Protein AF-A0AAV4QNP5-F1 (afdb_monomer)

Structure (mmCIF, N/CA/C/O backbone):
data_AF-A0AAV4QNP5-F1
#
_entry.id   AF-A0AAV4QNP5-F1
#
loop_
_atom_site.group_PDB
_atom_site.id
_atom_site.type_symbol
_atom_site.label_atom_id
_atom_site.label_alt_id
_atom_site.label_comp_id
_atom_site.label_asym_id
_atom_site.label_entity_id
_atom_site.label_seq_id
_atom_site.pdbx_PDB_ins_code
_atom_site.Cartn_x
_atom_site.Cartn_y
_atom_site.Cartn_z
_atom_site.occupancy
_atom_site.B_iso_or_equiv
_atom_site.auth_seq_id
_atom_site.auth_comp_id
_atom_site.auth_asym_id
_atom_site.auth_atom_id
_atom_site.pdbx_PDB_model_num
ATOM 1 N N . MET A 1 1 ? -5.753 -10.890 12.181 1.00 39.75 1 MET A N 1
ATOM 2 C CA . MET A 1 1 ? -4.692 -11.751 11.600 1.00 39.75 1 MET A CA 1
ATOM 3 C C . MET A 1 1 ? -4.466 -11.367 10.137 1.00 39.75 1 MET A C 1
ATOM 5 O O . MET A 1 1 ? -5.434 -11.309 9.383 1.00 39.75 1 MET A O 1
ATOM 9 N N . VAL A 1 2 ? -3.222 -11.059 9.751 1.00 45.34 2 VAL A N 1
ATOM 10 C CA . VAL A 1 2 ? -2.840 -10.654 8.380 1.00 45.34 2 VAL A CA 1
ATOM 11 C C . VAL A 1 2 ? -2.059 -11.791 7.721 1.00 45.34 2 VAL A C 1
ATOM 13 O O . VAL A 1 2 ? -1.057 -12.244 8.269 1.00 45.34 2 VAL A O 1
ATOM 16 N N . CYS A 1 3 ? -2.505 -12.251 6.553 1.00 43.88 3 CYS A N 1
ATOM 17 C CA . CYS A 1 3 ? -1.769 -13.187 5.710 1.00 43.88 3 CYS A CA 1
ATOM 18 C C . CYS A 1 3 ? -1.034 -12.395 4.621 1.00 43.88 3 CYS A C 1
ATOM 20 O O . CYS A 1 3 ? -1.655 -11.654 3.859 1.00 43.88 3 CYS A O 1
ATOM 22 N N . THR A 1 4 ? 0.292 -12.519 4.561 1.00 43.78 4 THR A N 1
ATOM 23 C CA . THR A 1 4 ? 1.105 -11.843 3.537 1.00 43.78 4 THR A CA 1
ATOM 24 C C . THR A 1 4 ? 1.306 -12.779 2.351 1.00 43.78 4 THR A C 1
ATOM 26 O O . THR A 1 4 ? 1.944 -13.819 2.508 1.00 43.78 4 THR A O 1
ATOM 29 N N . LEU A 1 5 ? 0.810 -12.406 1.170 1.00 44.81 5 LEU A N 1
ATOM 30 C CA . LEU A 1 5 ? 1.102 -13.124 -0.070 1.00 44.81 5 LEU A CA 1
ATOM 31 C C . LEU A 1 5 ? 2.440 -12.632 -0.621 1.00 44.81 5 LEU A C 1
ATOM 33 O O . LEU A 1 5 ? 2.506 -11.658 -1.368 1.00 44.81 5 LEU A O 1
ATOM 37 N N . LYS A 1 6 ? 3.516 -13.332 -0.252 1.00 36.31 6 LYS A N 1
ATOM 38 C CA . LYS A 1 6 ? 4.810 -13.185 -0.921 1.00 36.31 6 LYS A CA 1
ATOM 39 C C . LYS A 1 6 ? 4.765 -13.953 -2.228 1.00 36.31 6 LYS A C 1
ATOM 41 O O . LYS A 1 6 ? 4.650 -15.174 -2.194 1.00 36.31 6 LYS A O 1
ATOM 46 N N . LYS A 1 7 ? 4.888 -13.229 -3.342 1.00 39.47 7 LYS A N 1
ATOM 47 C CA . LYS A 1 7 ? 4.891 -13.761 -4.706 1.00 39.47 7 LYS A CA 1
ATOM 48 C C . LYS A 1 7 ? 3.615 -14.533 -5.044 1.00 39.47 7 LYS A C 1
ATOM 50 O O . LYS A 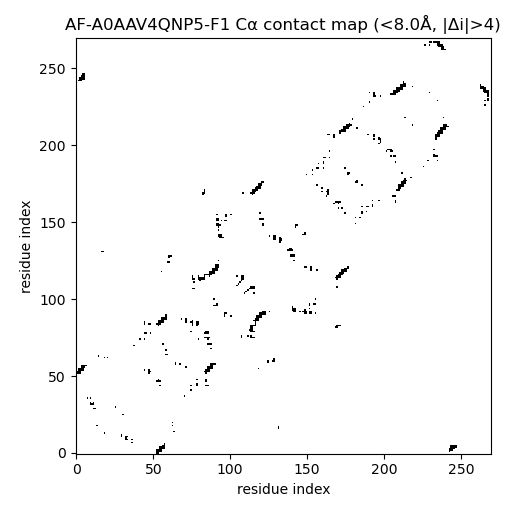1 7 ? 3.564 -15.757 -4.959 1.00 39.47 7 LYS A O 1
ATOM 55 N N . LEU A 1 8 ? 2.608 -13.831 -5.563 1.00 38.81 8 LEU A N 1
ATOM 56 C CA . LEU A 1 8 ? 1.739 -14.495 -6.528 1.00 38.81 8 LEU A CA 1
ATOM 57 C C . LEU A 1 8 ? 2.635 -14.768 -7.742 1.00 38.81 8 LEU A C 1
ATOM 59 O O . LEU A 1 8 ? 2.964 -13.842 -8.481 1.00 38.81 8 LEU A O 1
ATOM 63 N N . HIS A 1 9 ? 3.131 -15.998 -7.903 1.00 36.41 9 HIS A N 1
ATOM 64 C CA . HIS A 1 9 ? 3.830 -16.383 -9.127 1.00 36.41 9 HIS A CA 1
ATOM 65 C C . HIS A 1 9 ? 2.814 -16.325 -10.275 1.00 36.41 9 HIS A C 1
ATOM 67 O O . HIS A 1 9 ? 2.151 -17.303 -10.627 1.00 36.41 9 HIS A O 1
ATOM 73 N N . PHE A 1 10 ? 2.681 -15.139 -10.864 1.00 36.94 10 PHE A N 1
ATOM 74 C CA . PHE A 1 10 ? 2.232 -14.991 -12.229 1.00 36.94 10 PHE A CA 1
ATOM 75 C C . PHE A 1 10 ? 3.302 -15.647 -13.081 1.00 36.94 10 PHE A C 1
ATOM 77 O O . PHE A 1 10 ? 4.321 -15.049 -13.408 1.00 36.94 10 PHE A O 1
ATOM 84 N N . LYS A 1 11 ? 3.073 -16.906 -13.439 1.00 32.91 11 LYS A N 1
ATOM 85 C CA . LYS A 1 11 ? 3.775 -17.553 -14.543 1.00 32.91 11 LYS A CA 1
ATOM 86 C C . LYS A 1 11 ? 3.240 -16.964 -15.861 1.00 32.91 11 LYS A C 1
ATOM 88 O O . LYS A 1 11 ? 2.736 -17.688 -16.706 1.00 32.91 11 LYS A O 1
ATOM 93 N N . LEU A 1 12 ? 3.263 -15.636 -15.984 1.00 35.75 12 LEU A N 1
ATOM 94 C CA . LEU A 1 12 ? 3.283 -14.978 -17.280 1.00 35.75 12 LEU A CA 1
ATOM 95 C C . LEU A 1 12 ? 4.721 -15.163 -17.753 1.00 35.75 12 LEU A C 1
ATOM 97 O O . LEU A 1 12 ? 5.666 -14.862 -17.016 1.00 35.75 12 LEU A O 1
ATOM 101 N N . ARG A 1 13 ? 4.906 -15.801 -18.909 1.00 34.44 13 ARG A N 1
ATOM 102 C CA . ARG A 1 13 ? 6.245 -15.914 -19.483 1.00 34.44 13 ARG A CA 1
ATOM 103 C C . ARG A 1 13 ? 6.771 -14.485 -19.668 1.00 34.44 13 ARG A C 1
ATOM 105 O O . ARG A 1 13 ? 6.043 -13.623 -20.133 1.00 34.44 13 ARG A O 1
ATOM 112 N N . ALA A 1 14 ? 8.033 -14.281 -19.296 1.00 36.28 14 ALA A N 1
ATOM 113 C CA . ALA A 1 14 ? 8.771 -13.017 -19.328 1.00 36.28 14 ALA A CA 1
ATOM 114 C C . ALA A 1 14 ? 8.456 -12.032 -18.189 1.00 36.28 14 ALA A C 1
ATOM 116 O O . ALA A 1 14 ? 7.644 -11.132 -18.324 1.00 36.28 14 ALA A O 1
ATOM 117 N N . PHE A 1 15 ? 9.221 -12.129 -17.100 1.00 50.88 15 PHE A N 1
ATOM 118 C CA . PHE A 1 15 ? 9.515 -10.973 -16.256 1.00 50.88 15 PHE A CA 1
ATOM 119 C C . PHE A 1 15 ? 11.032 -10.813 -16.182 1.00 50.88 15 PHE A C 1
ATOM 121 O O . PHE A 1 15 ? 11.703 -11.428 -15.356 1.00 50.88 15 PHE A O 1
ATOM 128 N N . SER A 1 16 ? 11.576 -10.042 -17.125 1.00 50.25 16 SER A N 1
ATOM 129 C CA . SER A 1 16 ? 12.990 -9.662 -17.176 1.00 50.25 16 SER A CA 1
ATOM 130 C C . SER A 1 16 ? 13.135 -8.206 -16.719 1.00 50.25 16 SER A C 1
ATOM 132 O O . SER A 1 16 ? 12.285 -7.389 -17.077 1.00 50.25 16 SER A O 1
ATOM 134 N N . PRO A 1 17 ? 14.220 -7.829 -16.015 1.00 51.50 17 PRO A N 1
ATOM 135 C CA . PRO A 1 17 ? 14.536 -6.428 -15.704 1.00 51.50 17 PRO A CA 1
ATOM 136 C C . PRO A 1 17 ? 14.563 -5.507 -16.939 1.00 51.50 17 PRO A C 1
ATOM 138 O O . PRO A 1 17 ? 14.360 -4.300 -16.821 1.00 51.50 17 PRO A O 1
ATOM 141 N N . GLN A 1 18 ? 14.780 -6.090 -18.123 1.00 53.34 18 GLN A N 1
ATOM 142 C CA . GLN A 1 18 ? 14.841 -5.420 -19.425 1.00 53.34 18 GLN A CA 1
ATOM 143 C C . GLN A 1 18 ? 13.465 -5.229 -20.085 1.00 53.34 18 GLN A C 1
ATOM 145 O O . GLN A 1 18 ? 13.392 -4.723 -21.203 1.00 53.34 18 GLN A O 1
ATOM 150 N N . MET A 1 19 ? 12.369 -5.644 -19.438 1.00 59.38 19 MET A N 1
ATOM 151 C CA . MET A 1 19 ? 11.029 -5.436 -19.980 1.00 59.38 19 MET A CA 1
ATOM 152 C C . MET A 1 19 ? 10.752 -3.950 -20.181 1.00 59.38 19 MET A C 1
ATOM 154 O O . MET A 1 19 ? 10.745 -3.167 -19.225 1.00 59.38 19 MET A O 1
ATOM 158 N N . LYS A 1 20 ? 10.476 -3.584 -21.430 1.00 56.84 20 LYS A N 1
ATOM 159 C CA . LYS A 1 20 ? 9.779 -2.347 -21.777 1.00 56.84 20 LYS A CA 1
ATOM 160 C C . LYS A 1 20 ? 8.309 -2.449 -21.332 1.00 56.84 20 LYS A C 1
ATOM 162 O O . LYS A 1 20 ? 7.848 -3.565 -21.065 1.00 56.84 20 LYS A O 1
ATOM 167 N N . PRO A 1 21 ? 7.580 -1.324 -21.217 1.00 59.59 21 PRO A N 1
ATOM 168 C CA . PRO A 1 21 ? 6.125 -1.362 -21.098 1.00 59.59 21 PRO A CA 1
ATOM 169 C C . PRO A 1 21 ? 5.532 -2.318 -22.141 1.00 59.59 21 PRO A C 1
ATOM 171 O O . PRO A 1 21 ? 6.030 -2.405 -23.264 1.00 59.59 21 PRO A O 1
ATOM 174 N N . PHE A 1 22 ? 4.526 -3.099 -21.753 1.00 64.62 22 PHE A N 1
ATOM 175 C CA . PHE A 1 22 ? 3.904 -4.056 -22.660 1.00 64.62 22 PHE A CA 1
ATOM 176 C C . PHE A 1 22 ? 3.099 -3.294 -23.723 1.00 64.62 22 PHE A C 1
ATOM 178 O O . PHE A 1 22 ? 2.032 -2.767 -23.430 1.00 64.62 22 PHE A O 1
ATOM 185 N N . GLU A 1 23 ? 3.626 -3.220 -24.945 1.00 59.72 23 GLU A N 1
ATOM 186 C CA . GLU A 1 23 ? 3.021 -2.495 -26.078 1.00 59.72 23 GLU A CA 1
ATOM 187 C C . GLU A 1 23 ? 2.202 -3.411 -27.016 1.00 59.72 23 GLU A C 1
ATOM 189 O O . GLU A 1 23 ? 1.782 -2.992 -28.091 1.00 59.72 23 GLU A O 1
ATOM 194 N N . GLY A 1 24 ? 1.976 -4.675 -26.633 1.00 67.62 24 GLY A N 1
ATOM 195 C CA . GLY A 1 24 ? 1.312 -5.688 -27.463 1.00 67.62 24 GLY A CA 1
ATOM 196 C C . GLY A 1 24 ? -0.072 -6.124 -26.970 1.00 67.62 24 GLY A C 1
ATOM 197 O O . GLY A 1 24 ? -0.626 -5.594 -26.010 1.00 67.62 24 GLY A O 1
ATOM 198 N N . HIS A 1 25 ? -0.626 -7.150 -27.616 1.00 74.38 25 HIS A N 1
ATOM 199 C CA . HIS A 1 25 ? -1.787 -7.895 -27.125 1.00 74.38 25 HIS A CA 1
ATOM 200 C C . HIS A 1 25 ? -1.329 -9.215 -26.499 1.00 74.38 25 HIS A C 1
ATOM 202 O O . HIS A 1 25 ? -0.387 -9.842 -26.984 1.00 74.38 25 HIS A O 1
ATOM 208 N N . LEU A 1 26 ? -1.994 -9.656 -25.427 1.00 77.75 26 LEU A N 1
ATOM 209 C CA . LEU A 1 26 ? -1.725 -10.969 -24.835 1.00 77.75 26 LEU A CA 1
ATOM 210 C C . LEU A 1 26 ? -2.104 -12.063 -25.842 1.00 77.75 26 LEU A C 1
ATOM 212 O O . LEU A 1 26 ? -3.234 -12.070 -26.339 1.00 77.75 26 LEU A O 1
ATOM 216 N N . ASN A 1 27 ? -1.190 -12.996 -26.118 1.00 84.44 27 ASN A N 1
ATOM 217 C CA . ASN A 1 27 ? -1.505 -14.194 -26.902 1.00 84.44 27 ASN A CA 1
ATOM 218 C C . ASN A 1 27 ? -2.414 -15.148 -26.095 1.00 84.44 27 ASN A C 1
ATOM 220 O O . ASN A 1 27 ? -2.635 -14.949 -24.899 1.00 84.44 27 ASN A O 1
ATOM 224 N N . GLY A 1 28 ? -2.940 -16.196 -26.737 1.00 85.56 28 GLY A N 1
ATOM 225 C CA . GLY A 1 28 ? -3.847 -17.145 -26.078 1.00 85.56 28 GLY A CA 1
ATOM 226 C C . GLY A 1 28 ? -3.256 -17.794 -24.818 1.00 85.56 28 GLY A C 1
ATOM 227 O O . GLY A 1 28 ? -3.927 -17.862 -23.791 1.00 85.56 28 GLY A O 1
ATOM 228 N N . GLU A 1 29 ? -1.977 -18.184 -24.848 1.00 83.44 29 GLU A N 1
ATOM 229 C CA . GLU A 1 29 ? -1.308 -18.809 -23.697 1.00 83.44 29 GLU A CA 1
ATOM 230 C C . GLU A 1 29 ? -1.169 -17.850 -22.503 1.00 83.44 29 GLU A C 1
ATOM 232 O O . GLU A 1 29 ? -1.358 -18.249 -21.345 1.00 83.44 29 GLU A O 1
ATOM 237 N N . ASP A 1 30 ? -0.854 -16.582 -22.771 1.00 81.38 30 ASP A N 1
ATOM 238 C CA . ASP A 1 30 ? -0.722 -15.537 -21.756 1.00 81.38 30 ASP A CA 1
ATOM 239 C C . ASP A 1 30 ? -2.086 -15.149 -21.181 1.00 81.38 30 ASP A C 1
ATOM 241 O O . ASP A 1 30 ? -2.218 -14.990 -19.964 1.00 81.38 30 ASP A O 1
ATOM 245 N N . GLN A 1 31 ? -3.127 -15.076 -22.018 1.00 84.00 31 GLN A N 1
ATOM 246 C CA . GLN A 1 31 ? -4.504 -14.864 -21.565 1.00 84.00 31 GLN A CA 1
ATOM 247 C C . GLN A 1 31 ? -4.968 -15.993 -20.642 1.00 84.00 31 GLN A C 1
ATOM 249 O O . GLN A 1 31 ? -5.510 -15.726 -19.567 1.00 84.00 31 GLN A O 1
ATOM 254 N N . ASP A 1 32 ? -4.716 -17.248 -21.008 1.00 85.19 32 ASP A N 1
ATOM 255 C CA . ASP A 1 32 ? -5.072 -18.401 -20.182 1.00 85.19 32 ASP A CA 1
ATOM 256 C C . ASP A 1 32 ? -4.286 -18.430 -18.868 1.00 85.19 32 ASP A C 1
ATOM 258 O O . ASP A 1 32 ? -4.825 -18.752 -17.803 1.00 85.19 32 ASP A O 1
ATOM 262 N N . SER A 1 33 ? -3.006 -18.057 -18.913 1.00 81.81 33 SER A N 1
ATOM 263 C CA . SER A 1 33 ? -2.162 -17.950 -17.721 1.00 81.81 33 SER A CA 1
ATOM 264 C C . SER A 1 33 ? -2.646 -16.850 -16.779 1.00 81.81 33 SER A C 1
ATOM 266 O O . SER A 1 33 ? -2.729 -17.081 -15.568 1.00 81.81 33 SER A O 1
ATOM 268 N N . LEU A 1 34 ? -3.045 -15.699 -17.325 1.00 84.00 34 LEU A N 1
ATOM 269 C CA . LEU A 1 34 ? -3.659 -14.613 -16.570 1.00 84.00 34 LEU A CA 1
ATOM 270 C C . LEU A 1 34 ? -4.995 -15.048 -15.956 1.00 84.00 34 LEU A C 1
ATOM 272 O O . LEU A 1 34 ? -5.187 -14.871 -14.754 1.00 84.00 34 LEU A O 1
ATOM 276 N N . ARG A 1 35 ? -5.883 -15.690 -16.729 1.00 87.62 35 ARG A N 1
ATOM 277 C CA . ARG A 1 35 ? -7.178 -16.204 -16.239 1.00 87.62 35 ARG A CA 1
ATOM 278 C C . ARG A 1 35 ? -7.001 -17.164 -15.066 1.00 87.62 35 ARG A C 1
ATOM 280 O O . ARG A 1 35 ? -7.665 -17.004 -14.043 1.00 87.62 35 ARG A O 1
ATOM 287 N N . ARG A 1 36 ? -6.066 -18.117 -15.165 1.00 87.62 36 ARG A N 1
ATOM 288 C CA . ARG A 1 36 ? -5.748 -19.040 -14.059 1.00 87.62 36 ARG A CA 1
ATOM 289 C C . ARG A 1 36 ? -5.233 -18.303 -12.825 1.00 87.62 36 ARG A C 1
ATOM 291 O O . ARG A 1 36 ? -5.610 -18.647 -11.708 1.00 87.62 36 ARG A O 1
ATOM 298 N N . ALA A 1 37 ? -4.370 -17.305 -13.002 1.00 82.69 37 ALA A N 1
ATOM 299 C CA . ALA A 1 37 ? -3.829 -16.540 -11.885 1.00 82.69 37 ALA A CA 1
ATOM 300 C C . ALA A 1 37 ? -4.897 -15.679 -11.188 1.00 82.69 37 ALA A C 1
ATOM 302 O O . ALA A 1 37 ? -4.954 -15.676 -9.959 1.00 82.69 37 ALA A O 1
ATOM 303 N N . VAL A 1 38 ? -5.779 -15.032 -11.957 1.00 88.38 38 VAL A N 1
ATOM 304 C CA . VAL A 1 38 ? -6.942 -14.294 -11.437 1.00 88.38 38 VAL A CA 1
ATOM 305 C C . VAL A 1 38 ? -7.884 -15.231 -10.680 1.00 88.38 38 VAL A C 1
ATOM 307 O O . VAL A 1 38 ? -8.276 -14.908 -9.561 1.00 88.38 38 VAL A O 1
ATOM 310 N N . GLY A 1 39 ? -8.194 -16.407 -11.240 1.00 88.50 39 GLY A N 1
ATOM 311 C CA . GLY A 1 39 ? -9.027 -17.421 -10.583 1.00 88.50 39 GLY A CA 1
ATOM 312 C C . GLY A 1 39 ? -8.466 -17.839 -9.223 1.00 88.50 39 GLY A C 1
ATOM 313 O O . GLY A 1 39 ? -9.147 -17.720 -8.212 1.00 88.50 39 GLY A O 1
ATOM 314 N N . ARG A 1 40 ? -7.175 -18.190 -9.161 1.00 88.06 40 ARG A N 1
ATOM 315 C CA . ARG A 1 40 ? -6.518 -18.529 -7.886 1.00 88.06 40 ARG A CA 1
ATOM 316 C C . ARG A 1 40 ? -6.542 -17.379 -6.884 1.00 88.06 40 ARG A C 1
ATOM 318 O O . ARG A 1 40 ? -6.738 -17.606 -5.694 1.00 88.06 40 ARG A O 1
ATOM 325 N N . PHE A 1 41 ? -6.309 -16.146 -7.338 1.00 88.00 41 PHE A N 1
ATOM 326 C CA . PHE A 1 41 ? -6.334 -14.994 -6.440 1.00 88.00 41 PHE A CA 1
ATOM 327 C C . PHE A 1 41 ? -7.734 -14.759 -5.869 1.00 88.00 41 PHE A C 1
ATOM 329 O O . PHE A 1 41 ? -7.865 -14.494 -4.673 1.00 88.00 41 PHE A O 1
ATOM 336 N N . LYS A 1 42 ? -8.773 -14.938 -6.692 1.00 92.62 42 LYS A N 1
ATOM 337 C CA . LYS A 1 42 ? -10.173 -14.912 -6.263 1.00 92.62 42 LYS A CA 1
ATOM 338 C C . LYS A 1 42 ? -10.447 -15.973 -5.191 1.00 92.62 42 LYS A C 1
ATOM 340 O O . LYS A 1 42 ? -10.961 -15.613 -4.136 1.00 92.62 42 LYS A O 1
ATOM 345 N N . ASP A 1 43 ? -10.032 -17.223 -5.399 1.00 90.88 43 ASP A N 1
ATOM 346 C CA . ASP A 1 43 ? -10.231 -18.313 -4.427 1.00 90.88 43 ASP A CA 1
ATOM 347 C C . ASP A 1 43 ? -9.552 -18.011 -3.078 1.00 90.88 43 ASP A C 1
ATOM 349 O O . ASP A 1 43 ? -10.112 -18.244 -2.001 1.00 90.88 43 ASP A O 1
ATOM 353 N N . ILE A 1 44 ? -8.345 -17.431 -3.117 1.00 87.12 44 ILE A N 1
ATOM 354 C CA . ILE A 1 44 ? -7.631 -16.991 -1.912 1.00 87.12 44 ILE A CA 1
ATOM 355 C C . ILE A 1 44 ? -8.413 -15.875 -1.202 1.00 87.12 44 ILE A C 1
ATOM 357 O O . ILE A 1 44 ? -8.569 -15.935 0.019 1.00 87.12 44 ILE A O 1
ATOM 361 N N . CYS A 1 45 ? -8.935 -14.891 -1.942 1.00 88.75 45 CYS A N 1
ATOM 362 C CA . CYS A 1 45 ? -9.763 -13.808 -1.397 1.00 88.75 45 CYS A CA 1
ATOM 363 C C . CYS A 1 45 ? -11.057 -14.320 -0.758 1.00 88.75 45 CYS A C 1
ATOM 365 O O . CYS A 1 45 ? -11.410 -13.895 0.345 1.00 88.75 45 CYS A O 1
ATOM 367 N N . GLU A 1 46 ? -11.727 -15.280 -1.391 1.00 92.62 46 GLU A N 1
ATOM 368 C CA . GLU A 1 46 ? -12.919 -15.923 -0.840 1.00 92.62 46 GLU A CA 1
ATOM 369 C C . GLU A 1 46 ? -12.607 -16.668 0.457 1.00 92.62 46 GLU A C 1
ATOM 371 O O . GLU A 1 46 ? -13.284 -16.450 1.467 1.00 92.62 46 GLU A O 1
ATOM 376 N N . SER A 1 47 ? -11.542 -17.479 0.473 1.00 88.44 47 SER A N 1
ATOM 377 C CA . SER A 1 47 ? -11.130 -18.178 1.692 1.00 88.44 47 SER A CA 1
ATOM 378 C C . SER A 1 47 ? -10.717 -17.205 2.797 1.00 88.44 47 SER A C 1
ATOM 380 O O . SER A 1 47 ? -10.987 -17.483 3.968 1.00 88.44 47 SER A O 1
ATOM 382 N N . ALA A 1 48 ? -10.062 -16.094 2.456 1.00 84.31 48 ALA A N 1
ATOM 383 C CA . ALA A 1 48 ? -9.648 -15.091 3.426 1.00 84.31 48 ALA A CA 1
ATOM 384 C C . ALA A 1 48 ? -10.854 -14.407 4.074 1.00 84.31 48 ALA A C 1
ATOM 386 O O . ALA A 1 48 ? -10.929 -14.329 5.302 1.00 84.31 48 ALA A O 1
ATOM 387 N N . ARG A 1 49 ? -11.842 -14.016 3.260 1.00 88.12 49 ARG A N 1
ATOM 388 C CA . ARG A 1 49 ? -13.108 -13.446 3.730 1.00 88.12 49 ARG A CA 1
ATOM 389 C C . ARG A 1 49 ? -13.850 -14.407 4.660 1.00 88.12 49 ARG A C 1
ATOM 391 O O . ARG A 1 49 ? -14.232 -14.003 5.752 1.00 88.12 49 ARG A O 1
ATOM 398 N N . GLN A 1 50 ? -13.999 -15.677 4.272 1.00 89.62 50 GLN A N 1
ATOM 399 C CA . GLN A 1 50 ? -14.673 -16.700 5.091 1.00 89.62 50 GLN A CA 1
ATOM 400 C C . GLN A 1 50 ? -13.988 -16.924 6.445 1.00 89.62 50 GLN A C 1
ATOM 402 O O . GLN A 1 50 ? -14.652 -17.169 7.447 1.00 89.62 50 GLN A O 1
ATOM 407 N N . LYS A 1 51 ? -12.654 -16.835 6.482 1.00 87.19 51 LYS A N 1
ATOM 408 C CA . LYS A 1 51 ? -11.854 -17.029 7.700 1.00 87.19 51 LYS A CA 1
ATOM 409 C C . LYS A 1 51 ? -11.648 -15.744 8.507 1.00 87.19 51 LYS A C 1
ATOM 411 O O . LYS A 1 51 ? -10.956 -15.786 9.520 1.00 87.19 51 LYS A O 1
ATOM 416 N N . GLY A 1 52 ? -12.186 -14.607 8.059 1.00 83.62 52 GLY A N 1
ATOM 417 C CA . GLY A 1 52 ? -11.992 -13.314 8.720 1.00 83.62 52 GLY A CA 1
ATOM 418 C C . GLY A 1 52 ? -10.529 -12.855 8.756 1.00 83.62 52 GLY A C 1
ATOM 419 O O . GLY A 1 52 ? -10.104 -12.209 9.714 1.00 83.62 52 GLY A O 1
ATOM 420 N N . VAL A 1 53 ? -9.729 -13.210 7.745 1.00 83.56 53 VAL A N 1
ATOM 421 C CA . VAL A 1 53 ? -8.316 -12.811 7.643 1.00 83.56 53 VAL A CA 1
ATOM 422 C C . VAL A 1 53 ? -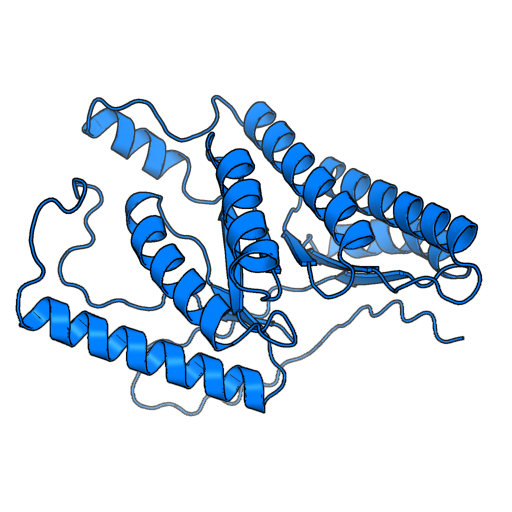8.110 -11.811 6.515 1.00 83.56 53 VAL A C 1
ATOM 424 O O . VAL A 1 53 ? -8.805 -11.838 5.504 1.00 83.56 53 VAL A O 1
ATOM 427 N N . ARG A 1 54 ? -7.124 -10.930 6.686 1.00 83.00 54 ARG A N 1
ATOM 428 C CA . ARG A 1 54 ? -6.752 -9.933 5.675 1.00 83.00 54 ARG A CA 1
ATOM 429 C C . ARG A 1 54 ? -5.688 -10.505 4.743 1.00 83.00 54 ARG A C 1
ATOM 431 O O . ARG A 1 54 ? -4.768 -11.180 5.208 1.00 83.00 54 ARG A O 1
ATOM 438 N N . ILE A 1 55 ? -5.792 -10.200 3.457 1.00 86.25 55 ILE A N 1
ATOM 439 C CA . ILE A 1 55 ? -4.767 -10.457 2.447 1.00 86.25 55 ILE A CA 1
ATOM 440 C C . ILE A 1 55 ? -3.970 -9.188 2.248 1.00 86.25 55 ILE A C 1
ATOM 442 O O . ILE A 1 55 ? -4.527 -8.145 1.924 1.00 86.25 55 ILE A O 1
ATOM 446 N N . LEU A 1 56 ? -2.659 -9.309 2.373 1.00 86.12 56 LEU A N 1
ATOM 447 C CA . LEU A 1 56 ? -1.729 -8.254 2.039 1.00 86.12 56 LEU A CA 1
ATOM 448 C C . LEU A 1 56 ? -0.930 -8.646 0.797 1.00 86.12 56 LEU A C 1
ATOM 450 O O . LEU A 1 56 ? -0.159 -9.609 0.836 1.00 86.12 56 LEU A O 1
ATOM 454 N N . VAL A 1 57 ? -1.121 -7.892 -0.285 1.00 87.00 57 VAL A N 1
ATOM 455 C CA . VAL A 1 57 ? -0.355 -8.033 -1.525 1.00 87.00 57 VAL A CA 1
ATOM 456 C C . VAL A 1 57 ? 0.948 -7.256 -1.365 1.00 87.00 57 VAL A C 1
ATOM 458 O O . VAL A 1 57 ? 0.935 -6.038 -1.169 1.00 87.00 57 VAL A O 1
ATOM 461 N N . ASP A 1 58 ? 2.078 -7.964 -1.375 1.00 84.88 58 ASP A N 1
ATOM 462 C CA . ASP A 1 58 ? 3.395 -7.330 -1.316 1.00 84.88 58 ASP A CA 1
ATOM 463 C C . ASP A 1 58 ? 3.706 -6.612 -2.641 1.00 84.88 58 ASP A C 1
ATOM 465 O O . ASP A 1 58 ? 3.278 -7.025 -3.718 1.00 84.88 58 ASP A O 1
ATOM 469 N N . ALA A 1 59 ? 4.466 -5.522 -2.544 1.00 86.25 59 ALA A N 1
ATOM 470 C CA . ALA A 1 59 ? 4.939 -4.776 -3.701 1.00 86.25 59 ALA A CA 1
ATOM 471 C C . ALA A 1 59 ? 6.307 -5.293 -4.156 1.00 86.25 59 ALA A C 1
ATOM 473 O O . ALA A 1 59 ? 7.199 -5.505 -3.333 1.00 86.25 59 ALA A O 1
ATOM 474 N N . GLU A 1 60 ? 6.476 -5.409 -5.466 1.00 89.12 60 GLU A N 1
ATOM 475 C CA . GLU A 1 60 ? 7.695 -5.826 -6.158 1.00 89.12 60 GLU A CA 1
ATOM 476 C C . GLU A 1 60 ? 8.379 -4.609 -6.824 1.00 89.12 60 GLU A C 1
ATOM 478 O O . GLU A 1 60 ? 8.271 -3.487 -6.317 1.00 89.12 60 GLU A O 1
ATOM 483 N N . CYS A 1 61 ? 9.109 -4.799 -7.929 1.00 87.69 61 CYS A N 1
ATOM 484 C CA . CYS A 1 61 ? 9.634 -3.702 -8.756 1.00 87.69 61 CYS A CA 1
ATOM 485 C C . CYS A 1 61 ? 8.510 -2.988 -9.536 1.00 87.69 61 CYS A C 1
ATOM 487 O O . CYS A 1 61 ? 7.465 -3.576 -9.821 1.00 87.69 61 CYS A O 1
ATOM 489 N N . THR A 1 62 ? 8.727 -1.734 -9.936 1.00 88.12 62 THR A N 1
ATOM 490 C CA . THR A 1 62 ? 7.732 -0.847 -10.571 1.00 88.12 62 THR A CA 1
ATOM 491 C C . THR A 1 62 ? 7.049 -1.470 -11.788 1.00 88.12 62 THR A C 1
ATOM 493 O O . THR A 1 62 ? 5.825 -1.446 -11.873 1.00 88.12 62 THR A O 1
ATOM 496 N N . TYR A 1 63 ? 7.817 -2.112 -12.669 1.00 83.50 63 TYR A N 1
ATOM 497 C CA . TYR A 1 63 ? 7.322 -2.761 -13.889 1.00 83.50 63 TYR A CA 1
ATOM 498 C C . TYR A 1 63 ? 6.475 -4.024 -13.635 1.00 83.50 63 TYR A C 1
ATOM 500 O O . TYR A 1 63 ? 5.763 -4.471 -14.527 1.00 83.50 63 TYR A O 1
ATOM 508 N N . LEU A 1 64 ? 6.528 -4.600 -12.428 1.00 83.31 64 LEU A N 1
ATOM 509 C CA . LEU A 1 64 ? 5.630 -5.681 -11.992 1.00 83.31 64 LEU A CA 1
ATOM 510 C C . LEU A 1 64 ? 4.405 -5.128 -11.259 1.00 83.31 64 LEU A C 1
ATOM 512 O O . LEU A 1 64 ? 3.304 -5.677 -11.350 1.00 83.31 64 LEU A O 1
ATOM 516 N N . ASN A 1 65 ? 4.598 -4.029 -10.528 1.00 86.00 65 ASN A N 1
ATOM 517 C CA . ASN A 1 65 ? 3.573 -3.454 -9.673 1.00 86.00 65 ASN A CA 1
ATOM 518 C C . ASN A 1 65 ? 2.371 -2.912 -10.441 1.00 86.00 65 ASN A C 1
ATOM 520 O O . ASN A 1 65 ? 1.296 -2.863 -9.853 1.00 86.00 65 ASN A O 1
ATOM 524 N N . GLU A 1 66 ? 2.497 -2.521 -11.710 1.00 85.25 66 GLU A N 1
ATOM 525 C CA . GLU A 1 66 ? 1.343 -2.090 -12.515 1.00 85.25 66 GLU A CA 1
ATOM 526 C C . GLU A 1 66 ? 0.301 -3.210 -12.644 1.00 85.25 66 GLU A C 1
ATOM 528 O O . GLU A 1 66 ? -0.847 -3.038 -12.228 1.00 85.25 66 GLU A O 1
ATOM 533 N N . GLY A 1 67 ? 0.721 -4.396 -13.097 1.00 85.19 67 GLY A N 1
ATOM 534 C CA . GLY A 1 67 ? -0.156 -5.563 -13.211 1.00 85.19 67 GLY A CA 1
ATOM 535 C C . GLY A 1 67 ? -0.660 -6.062 -11.854 1.00 85.19 67 GLY A C 1
ATOM 536 O O . GLY A 1 67 ? -1.855 -6.317 -11.690 1.00 85.19 67 GLY A O 1
ATOM 537 N N . LEU A 1 68 ? 0.224 -6.137 -10.849 1.00 87.00 68 LEU A N 1
ATOM 538 C CA . LEU A 1 68 ? -0.161 -6.539 -9.489 1.00 87.00 68 LEU A CA 1
ATOM 539 C C . LEU A 1 68 ? -1.184 -5.580 -8.873 1.00 87.00 68 LEU A C 1
ATOM 541 O O . LEU A 1 68 ? -2.119 -6.021 -8.207 1.00 87.00 68 LEU A O 1
ATOM 545 N N . SER A 1 69 ? -1.042 -4.277 -9.104 1.00 88.69 69 SER A N 1
ATOM 546 C CA . SER A 1 69 ? -1.960 -3.290 -8.535 1.00 88.69 69 SER A CA 1
ATOM 547 C C . SER A 1 69 ? -3.292 -3.258 -9.264 1.00 88.69 69 SER A C 1
ATOM 549 O O . SER A 1 69 ? -4.313 -3.105 -8.606 1.00 88.69 69 SER A O 1
ATOM 551 N N . ALA A 1 70 ? -3.314 -3.473 -10.584 1.00 90.81 70 ALA A N 1
ATOM 552 C CA . ALA A 1 70 ? -4.561 -3.631 -11.330 1.00 90.81 70 ALA A CA 1
ATOM 553 C C . ALA A 1 70 ? -5.351 -4.859 -10.843 1.00 90.81 70 ALA A C 1
ATOM 555 O O . ALA A 1 70 ? -6.544 -4.757 -10.554 1.00 90.81 70 ALA A O 1
ATOM 556 N N . LEU A 1 71 ? -4.674 -5.999 -10.658 1.00 91.44 71 LEU A N 1
ATOM 557 C CA . LEU A 1 71 ? -5.270 -7.192 -10.053 1.00 91.44 71 LEU A CA 1
ATOM 558 C C . LEU A 1 71 ? -5.799 -6.901 -8.640 1.00 91.44 71 LEU A C 1
ATOM 560 O O . LEU A 1 71 ? -6.922 -7.276 -8.301 1.00 91.44 71 LEU A O 1
ATOM 564 N N . THR A 1 72 ? -4.983 -6.239 -7.817 1.00 93.62 72 THR A N 1
ATOM 565 C CA . THR A 1 72 ? -5.331 -5.914 -6.428 1.00 93.62 72 THR A CA 1
ATOM 566 C C . THR A 1 72 ? -6.543 -4.996 -6.373 1.00 93.62 72 THR A C 1
ATOM 568 O O . THR A 1 72 ? -7.454 -5.258 -5.598 1.00 93.62 72 THR A O 1
ATOM 571 N N . LEU A 1 73 ? -6.608 -3.975 -7.228 1.00 94.94 73 LEU A N 1
ATOM 572 C CA . LEU A 1 73 ? -7.747 -3.066 -7.325 1.00 94.94 73 LEU A CA 1
ATOM 573 C C . LEU A 1 73 ? -9.029 -3.801 -7.741 1.00 94.94 73 LEU A C 1
ATOM 575 O O . LEU A 1 73 ? -10.079 -3.569 -7.145 1.00 94.94 73 LEU A O 1
ATOM 579 N N . GLY A 1 74 ? -8.944 -4.728 -8.701 1.00 95.31 74 GLY A N 1
ATOM 580 C CA . GLY A 1 74 ? -10.075 -5.583 -9.076 1.00 95.31 74 GLY A CA 1
ATOM 581 C C . GLY A 1 74 ? -10.576 -6.437 -7.906 1.00 95.31 74 GLY A C 1
ATOM 582 O O . GLY A 1 74 ? -11.780 -6.542 -7.676 1.00 95.31 74 GLY A O 1
ATOM 583 N N . ALA A 1 75 ? -9.663 -6.992 -7.107 1.00 95.62 75 ALA A N 1
ATOM 584 C CA . ALA A 1 75 ? -10.030 -7.734 -5.904 1.00 95.62 75 ALA A CA 1
ATOM 585 C C . ALA A 1 75 ? -10.576 -6.826 -4.787 1.00 95.62 75 ALA A C 1
ATOM 587 O O . ALA A 1 75 ? -11.529 -7.204 -4.115 1.00 95.62 75 ALA A O 1
ATOM 588 N N . VAL A 1 76 ? -10.045 -5.613 -4.611 1.00 97.19 76 VAL A N 1
ATOM 589 C CA . VAL A 1 76 ? -10.600 -4.613 -3.683 1.00 97.19 76 VAL A CA 1
ATOM 590 C C . VAL A 1 76 ? -12.045 -4.290 -4.059 1.00 97.19 76 VAL A C 1
ATOM 592 O O . VAL A 1 76 ? -12.913 -4.326 -3.191 1.00 97.19 76 VAL A O 1
ATOM 595 N N . ALA A 1 77 ? -12.324 -4.055 -5.344 1.00 96.69 77 ALA A N 1
ATOM 596 C CA . ALA A 1 77 ? -13.680 -3.801 -5.824 1.00 96.69 77 ALA A CA 1
ATOM 597 C C . ALA A 1 77 ? -14.639 -4.965 -5.505 1.00 96.69 77 ALA A C 1
ATOM 599 O O . ALA A 1 77 ? -15.786 -4.735 -5.134 1.00 96.69 77 ALA A O 1
ATOM 600 N N . ALA A 1 78 ? -14.164 -6.211 -5.607 1.00 96.12 78 ALA A N 1
ATOM 601 C CA . ALA A 1 78 ? -14.979 -7.403 -5.377 1.00 96.12 78 ALA A CA 1
ATOM 602 C C . ALA A 1 78 ? -15.146 -7.787 -3.892 1.00 96.12 78 ALA A C 1
ATOM 604 O O . ALA A 1 78 ? -16.180 -8.338 -3.515 1.00 96.12 78 ALA A O 1
ATOM 605 N N . PHE A 1 79 ? -14.136 -7.543 -3.050 1.00 96.31 79 PHE A N 1
ATOM 606 C CA . PHE A 1 79 ? -14.064 -8.118 -1.700 1.00 96.31 79 PHE A CA 1
ATOM 607 C C . PHE A 1 79 ? -14.069 -7.096 -0.558 1.00 96.31 79 PHE A C 1
ATOM 609 O O . PHE A 1 79 ? -14.321 -7.496 0.580 1.00 96.31 79 PHE A O 1
ATOM 616 N N . ASN A 1 80 ? -13.852 -5.802 -0.821 1.00 97.12 80 ASN A N 1
ATOM 617 C CA . ASN A 1 80 ? -13.776 -4.776 0.227 1.00 97.12 80 ASN A CA 1
ATOM 618 C C . ASN A 1 80 ? -15.082 -3.982 0.425 1.00 97.12 80 ASN A C 1
ATOM 620 O O . ASN A 1 80 ? -15.035 -2.802 0.767 1.00 97.12 80 ASN A O 1
ATOM 624 N N . SER A 1 81 ? -16.256 -4.587 0.223 1.00 94.62 81 SER A N 1
ATOM 625 C CA . SER A 1 81 ? -17.545 -3.883 0.356 1.00 94.62 81 SER A CA 1
ATOM 626 C C . SER A 1 81 ? -17.895 -3.481 1.796 1.00 94.62 81 SER A C 1
ATOM 628 O O . SER A 1 81 ? -18.516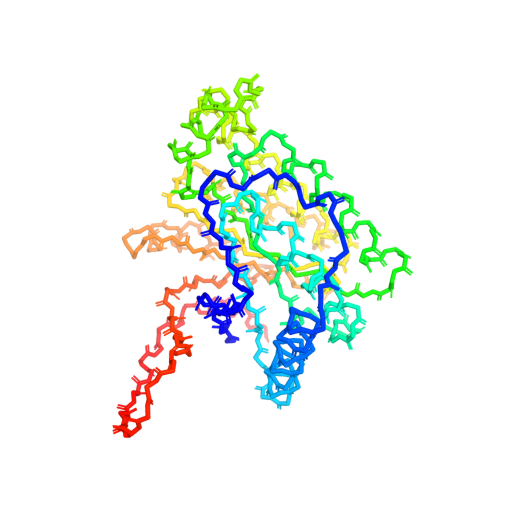 -2.446 2.002 1.00 94.62 81 SER A O 1
ATOM 630 N N . HIS A 1 82 ? -17.501 -4.283 2.791 1.00 91.69 82 HIS A N 1
ATOM 631 C CA . HIS A 1 82 ? -17.852 -4.061 4.208 1.00 91.69 82 HIS A CA 1
ATOM 632 C C . HIS A 1 82 ? -16.641 -3.840 5.123 1.00 91.69 82 HIS A C 1
ATOM 634 O O . HIS A 1 82 ? -16.768 -3.298 6.218 1.00 91.69 82 HIS A O 1
ATOM 640 N N . ALA A 1 83 ? -15.466 -4.311 4.706 1.00 91.19 83 ALA A N 1
ATOM 641 C CA . ALA A 1 83 ? -14.213 -4.194 5.440 1.00 91.19 83 ALA A CA 1
ATOM 642 C C . ALA A 1 83 ? -13.043 -4.345 4.459 1.00 91.19 83 ALA A C 1
ATOM 644 O O . ALA A 1 83 ? -13.207 -5.000 3.428 1.00 91.19 83 ALA A O 1
ATOM 645 N N . PRO A 1 84 ? -11.851 -3.801 4.755 1.00 90.94 84 PRO A N 1
ATOM 646 C CA . PRO A 1 84 ? -10.690 -4.013 3.906 1.00 90.94 84 PRO A CA 1
ATOM 647 C C . PRO A 1 84 ? -10.186 -5.453 4.090 1.00 90.94 84 PRO A C 1
ATOM 649 O O . PRO A 1 84 ? -9.471 -5.757 5.045 1.00 90.94 84 PRO A O 1
ATOM 652 N N . VAL A 1 85 ? -10.586 -6.365 3.202 1.00 92.00 85 VAL A N 1
ATOM 653 C CA . VAL A 1 85 ? -10.106 -7.757 3.170 1.00 92.00 85 VAL A CA 1
ATOM 654 C C . VAL A 1 85 ? -8.803 -7.832 2.386 1.00 92.00 85 VAL A C 1
ATOM 656 O O . VAL A 1 85 ? -7.846 -8.444 2.851 1.00 92.00 85 VAL A O 1
ATOM 659 N N . VAL A 1 86 ? -8.741 -7.173 1.230 1.00 94.44 86 VAL A N 1
ATOM 660 C CA . VAL A 1 86 ? -7.568 -7.107 0.352 1.00 94.44 86 VAL A CA 1
ATOM 661 C C . VAL A 1 86 ? -6.858 -5.771 0.544 1.00 94.44 86 VAL A C 1
ATOM 663 O O . VAL A 1 86 ? -7.482 -4.712 0.484 1.00 94.44 86 VAL A O 1
ATOM 666 N N . TRP A 1 87 ? -5.555 -5.831 0.805 1.00 93.56 87 TRP A N 1
ATOM 667 C CA . TRP A 1 87 ? -4.698 -4.690 1.110 1.00 93.56 87 TRP A CA 1
ATOM 668 C C . TRP A 1 87 ? -3.572 -4.604 0.088 1.00 93.56 87 TRP A C 1
ATOM 670 O O . TRP A 1 87 ? -2.934 -5.617 -0.215 1.00 93.56 87 TRP A O 1
ATOM 680 N N . ASN A 1 88 ? -3.294 -3.393 -0.393 1.00 94.56 88 ASN A N 1
ATOM 681 C CA . ASN A 1 88 ? -2.170 -3.128 -1.290 1.00 94.56 88 ASN A CA 1
ATOM 682 C C . ASN A 1 88 ? -0.946 -2.607 -0.515 1.00 94.56 88 ASN A C 1
ATOM 684 O O . ASN A 1 88 ? -1.094 -1.955 0.521 1.00 94.56 88 ASN A O 1
ATOM 688 N N . THR A 1 89 ? 0.266 -2.855 -1.013 1.00 93.75 89 THR A N 1
ATOM 689 C CA . THR A 1 89 ? 1.501 -2.292 -0.443 1.00 93.75 89 THR A CA 1
ATOM 690 C C . THR A 1 89 ? 1.988 -1.118 -1.288 1.00 93.75 89 THR A C 1
ATOM 692 O O . THR A 1 89 ? 2.260 -1.267 -2.474 1.00 93.75 89 THR A O 1
ATOM 695 N N . TYR A 1 90 ? 2.176 0.045 -0.668 1.00 96.75 90 TYR A N 1
ATOM 696 C CA . TYR A 1 90 ? 2.684 1.247 -1.326 1.00 96.75 90 TYR A CA 1
ATOM 697 C C . TYR A 1 90 ? 4.112 1.542 -0.882 1.00 96.75 90 TYR A C 1
ATOM 699 O O . TYR A 1 90 ? 4.422 1.554 0.312 1.00 96.75 90 TYR A O 1
ATOM 707 N N . GLN A 1 91 ? 4.985 1.787 -1.858 1.00 97.12 91 GLN A N 1
ATOM 708 C CA . GLN A 1 91 ? 6.411 1.983 -1.632 1.00 97.12 91 GLN A CA 1
ATOM 709 C C . GLN A 1 91 ? 6.777 3.473 -1.736 1.00 97.12 91 GLN A C 1
ATOM 711 O O . GLN A 1 91 ? 6.819 4.044 -2.824 1.00 97.12 91 GLN A O 1
ATOM 716 N N . CYS A 1 92 ? 7.059 4.105 -0.599 1.00 98.06 92 CYS A N 1
ATOM 717 C CA . CYS A 1 92 ? 7.253 5.553 -0.480 1.00 98.06 92 CYS A CA 1
ATOM 718 C C . CYS A 1 92 ? 8.603 6.074 -1.001 1.00 98.06 92 CYS A C 1
ATOM 720 O O . CYS A 1 92 ? 8.789 7.284 -1.089 1.00 98.06 92 CYS A O 1
ATOM 722 N N . TYR A 1 93 ? 9.540 5.197 -1.374 1.00 97.75 93 TYR A N 1
ATOM 723 C CA . TYR A 1 93 ? 10.758 5.575 -2.104 1.00 97.75 93 TYR A CA 1
ATOM 724 C C . TYR A 1 93 ? 10.479 6.003 -3.547 1.00 97.75 93 TYR A C 1
ATOM 726 O O . TYR A 1 93 ? 11.372 6.535 -4.198 1.00 97.75 93 TYR A O 1
ATOM 734 N N . LEU A 1 94 ? 9.275 5.760 -4.072 1.00 97.94 94 LEU A N 1
ATOM 735 C CA . LEU A 1 94 ? 8.879 6.202 -5.405 1.00 97.94 94 LEU A CA 1
ATOM 736 C C . LEU A 1 94 ? 8.362 7.643 -5.351 1.00 97.94 94 LEU A C 1
ATOM 738 O O . LEU A 1 94 ? 7.480 7.962 -4.551 1.00 97.94 94 LEU A O 1
ATOM 742 N N . LYS A 1 95 ? 8.834 8.495 -6.269 1.00 98.00 95 LYS A N 1
ATOM 743 C CA . LYS A 1 95 ? 8.409 9.904 -6.386 1.00 98.00 95 LYS A CA 1
ATOM 744 C C . LYS A 1 95 ? 6.888 10.043 -6.548 1.00 98.00 95 LYS A C 1
ATOM 746 O O . LYS A 1 95 ? 6.289 10.966 -6.009 1.00 98.00 95 LYS A O 1
ATOM 751 N N . ALA A 1 96 ? 6.251 9.090 -7.230 1.00 96.81 96 ALA A N 1
ATOM 752 C CA . ALA A 1 96 ? 4.810 9.086 -7.488 1.00 96.81 96 ALA A CA 1
ATOM 753 C C . ALA A 1 96 ? 3.945 8.510 -6.344 1.00 96.81 96 ALA A C 1
ATOM 755 O O . ALA A 1 96 ? 2.721 8.481 -6.473 1.00 96.81 96 ALA A O 1
ATOM 756 N N . ALA A 1 97 ? 4.536 8.032 -5.239 1.00 97.69 97 ALA A N 1
ATOM 757 C CA . ALA A 1 97 ? 3.802 7.299 -4.201 1.00 97.69 97 ALA A CA 1
ATOM 758 C C . ALA A 1 97 ? 2.656 8.110 -3.566 1.00 97.69 97 ALA A C 1
ATOM 760 O O . ALA A 1 97 ? 1.556 7.583 -3.415 1.00 97.69 97 ALA A O 1
ATOM 761 N N . ASP A 1 98 ? 2.879 9.390 -3.248 1.00 98.19 98 ASP A N 1
ATOM 762 C CA . ASP A 1 98 ? 1.859 10.259 -2.637 1.00 98.19 98 ASP A CA 1
ATOM 763 C C . ASP A 1 98 ? 0.661 10.474 -3.569 1.00 98.19 98 ASP A C 1
ATOM 765 O O . ASP A 1 98 ? -0.486 10.267 -3.171 1.00 98.19 98 ASP A O 1
ATOM 769 N N . HIS A 1 99 ? 0.926 10.794 -4.839 1.00 98.00 99 HIS A N 1
ATOM 770 C CA . HIS A 1 99 ? -0.116 10.917 -5.858 1.00 98.00 99 HIS A CA 1
ATOM 771 C C . HIS A 1 99 ? -0.906 9.613 -6.012 1.00 98.00 99 HIS A C 1
ATOM 773 O O . HIS A 1 99 ? -2.138 9.620 -6.055 1.00 98.00 99 HIS A O 1
ATOM 779 N N . ARG A 1 100 ? -0.197 8.482 -6.065 1.00 96.69 100 ARG A N 1
ATOM 780 C CA . ARG A 1 100 ? -0.793 7.161 -6.245 1.00 96.69 100 ARG A CA 1
ATOM 781 C C . ARG A 1 100 ? -1.730 6.780 -5.103 1.00 96.69 100 ARG A C 1
ATOM 783 O O . ARG A 1 100 ? -2.867 6.405 -5.369 1.00 96.69 100 ARG A O 1
ATOM 790 N N . VAL A 1 101 ? -1.285 6.916 -3.852 1.00 98.19 101 VAL A N 1
ATOM 791 C CA . VAL A 1 101 ? -2.102 6.597 -2.667 1.00 98.19 101 VAL A CA 1
ATOM 792 C C . VAL A 1 101 ? -3.372 7.441 -2.643 1.00 98.19 101 VAL A C 1
ATOM 794 O O . VAL A 1 101 ? -4.462 6.907 -2.456 1.00 98.19 101 VAL A O 1
ATOM 797 N N . ARG A 1 102 ? -3.254 8.753 -2.881 1.00 98.25 102 ARG A N 1
ATOM 798 C CA . ARG A 1 102 ? -4.405 9.669 -2.896 1.00 98.25 102 ARG A CA 1
ATOM 799 C C . ARG A 1 102 ? -5.407 9.313 -3.990 1.00 98.25 102 ARG A C 1
ATOM 801 O O . ARG A 1 102 ? -6.609 9.295 -3.726 1.00 98.25 102 ARG A O 1
ATOM 808 N N . SER A 1 103 ? -4.910 9.020 -5.189 1.00 97.44 103 SER A N 1
ATOM 809 C CA . SER A 1 103 ? -5.741 8.692 -6.349 1.00 97.44 103 SER A CA 1
ATOM 810 C C . SER A 1 103 ? -6.464 7.360 -6.162 1.00 97.44 103 SER A C 1
ATOM 812 O O . SER A 1 103 ? -7.683 7.301 -6.308 1.00 97.44 103 SER A O 1
ATOM 814 N N . GLU A 1 104 ? -5.742 6.305 -5.770 1.00 97.12 104 GLU A N 1
ATOM 815 C CA . GLU A 1 104 ? -6.329 4.978 -5.553 1.00 97.12 104 GLU A CA 1
ATOM 816 C C . GLU A 1 104 ? -7.311 4.982 -4.372 1.00 97.12 104 GLU A C 1
ATOM 818 O O . GLU A 1 104 ? -8.406 4.439 -4.495 1.00 97.12 104 GLU A O 1
ATOM 823 N N . MET A 1 105 ? -6.996 5.657 -3.260 1.00 97.75 105 MET A N 1
ATOM 824 C CA . MET A 1 105 ? -7.939 5.811 -2.145 1.00 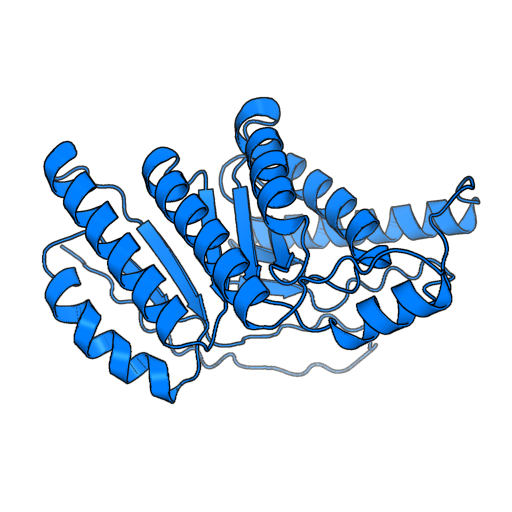97.75 105 MET A CA 1
ATOM 825 C C . MET A 1 105 ? -9.206 6.563 -2.580 1.00 97.75 105 MET A C 1
ATOM 827 O O . MET A 1 105 ? -10.311 6.165 -2.216 1.00 97.75 105 MET A O 1
ATOM 831 N N . GLY A 1 106 ? -9.065 7.632 -3.373 1.00 97.56 106 GLY A N 1
ATOM 832 C CA . GLY A 1 106 ? -10.197 8.378 -3.924 1.00 97.56 106 GLY A CA 1
ATOM 833 C C . GLY A 1 106 ? -11.107 7.504 -4.788 1.00 97.56 106 GLY A C 1
ATOM 834 O O . GLY A 1 106 ? -12.316 7.482 -4.563 1.00 97.56 106 GLY A O 1
ATOM 835 N N . LEU A 1 107 ? -10.526 6.739 -5.714 1.00 97.69 107 LEU A N 1
ATOM 836 C CA . LEU A 1 107 ? -11.232 5.758 -6.543 1.00 97.69 107 LEU A CA 1
ATOM 837 C C . LEU A 1 107 ? -11.955 4.712 -5.679 1.00 97.69 107 LEU A C 1
ATOM 839 O O . LEU A 1 107 ? -13.163 4.522 -5.811 1.00 97.69 107 LEU A O 1
ATOM 843 N N . ILE A 1 108 ? -11.246 4.080 -4.743 1.00 98.19 108 ILE A N 1
ATOM 844 C CA . ILE A 1 108 ? -11.781 3.001 -3.900 1.00 98.19 108 ILE A CA 1
ATOM 845 C C . ILE A 1 108 ? -12.928 3.498 -3.016 1.00 98.19 108 ILE A C 1
ATOM 847 O O . ILE A 1 108 ? -14.004 2.903 -3.003 1.00 98.19 108 ILE A O 1
ATOM 851 N N . VAL A 1 109 ? -12.726 4.599 -2.293 1.00 97.12 109 VAL A N 1
ATOM 852 C CA . VAL A 1 109 ? -13.690 5.059 -1.287 1.00 97.12 109 VAL A CA 1
ATOM 853 C C . VAL A 1 109 ? -14.855 5.814 -1.923 1.00 97.12 109 VAL A C 1
ATOM 855 O O . VAL A 1 109 ? -16.004 5.599 -1.530 1.00 97.12 109 VAL A O 1
ATOM 858 N N . LYS A 1 110 ? -14.586 6.710 -2.883 1.00 95.06 110 LYS A N 1
ATOM 859 C CA . LYS A 1 110 ? -15.615 7.606 -3.435 1.00 95.06 110 LYS A CA 1
ATOM 860 C C . LYS A 1 110 ? -16.337 7.016 -4.637 1.00 95.06 110 LYS A C 1
ATOM 862 O O . LYS A 1 110 ? -17.544 7.186 -4.732 1.00 95.06 110 LYS A O 1
ATOM 867 N N . GLN A 1 111 ? -15.619 6.363 -5.550 1.00 95.50 111 GLN A N 1
ATOM 868 C CA . GLN A 1 111 ? -16.213 5.879 -6.801 1.00 95.50 111 GLN A CA 1
ATOM 869 C C . GLN A 1 111 ? -16.708 4.436 -6.676 1.00 95.50 111 GLN A C 1
ATOM 871 O O . GLN A 1 111 ? -17.812 4.139 -7.114 1.00 95.50 111 GLN A O 1
ATOM 876 N N . LEU A 1 112 ? -15.929 3.552 -6.045 1.00 96.56 112 LEU A N 1
ATOM 877 C CA . LEU A 1 112 ? -16.316 2.146 -5.863 1.00 96.56 112 LEU A CA 1
ATOM 878 C C . LEU A 1 112 ? -17.160 1.903 -4.604 1.00 96.56 112 LEU A C 1
ATOM 880 O O . LEU A 1 112 ? -17.743 0.833 -4.460 1.00 96.56 112 LEU A O 1
ATOM 884 N N . GLY A 1 113 ? -17.197 2.855 -3.667 1.00 96.94 113 GLY A N 1
ATOM 885 C CA . GLY A 1 113 ? -17.880 2.673 -2.383 1.00 96.94 113 GLY A CA 1
ATOM 886 C C . GLY A 1 113 ? -17.227 1.623 -1.471 1.00 96.94 113 GLY A C 1
ATOM 887 O O . GLY A 1 113 ? -17.815 1.243 -0.464 1.00 96.94 113 GLY A O 1
ATOM 888 N N . ALA A 1 114 ? -16.009 1.178 -1.779 1.00 97.50 114 ALA A N 1
ATOM 889 C CA . ALA A 1 114 ? -15.301 0.122 -1.064 1.00 97.50 114 ALA A CA 1
ATOM 890 C C . ALA A 1 114 ? -14.439 0.667 0.094 1.00 97.50 114 ALA A C 1
ATOM 892 O O . ALA A 1 114 ? -14.293 1.878 0.289 1.00 97.50 114 ALA A O 1
ATOM 893 N N . HIS A 1 115 ? -13.877 -0.247 0.887 1.00 97.31 115 HIS A N 1
ATOM 894 C CA . HIS A 1 115 ? -12.967 0.043 1.993 1.00 97.31 115 HIS A CA 1
ATOM 895 C C . HIS A 1 115 ? -11.507 0.004 1.522 1.00 97.31 115 HIS A C 1
ATOM 897 O O . HIS A 1 115 ? -11.054 -0.956 0.889 1.00 97.31 115 HIS A O 1
ATOM 903 N N . PHE A 1 116 ? -10.753 1.041 1.876 1.00 97.44 116 PHE A N 1
ATOM 904 C CA . PHE A 1 116 ? -9.334 1.164 1.579 1.00 97.44 116 PHE A CA 1
ATOM 905 C C . PHE A 1 116 ? -8.488 0.437 2.631 1.00 97.44 116 PHE A C 1
ATOM 907 O O . PHE A 1 116 ? -8.629 0.680 3.831 1.00 97.44 116 PHE A O 1
ATOM 914 N N . GLY A 1 117 ? -7.612 -0.454 2.165 1.00 94.94 117 GLY A N 1
ATOM 915 C CA . GLY A 1 117 ? -6.644 -1.193 2.974 1.00 94.94 117 GLY A CA 1
ATOM 916 C C . GLY A 1 117 ? -5.242 -1.031 2.395 1.00 94.94 117 GLY A C 1
ATOM 917 O O . GLY A 1 117 ? -5.020 -1.367 1.229 1.00 94.94 117 GLY A O 1
ATOM 918 N N . ALA A 1 118 ? -4.294 -0.535 3.188 1.00 94.75 118 ALA A N 1
ATOM 919 C CA . ALA A 1 118 ? -2.945 -0.245 2.704 1.00 94.75 118 ALA A CA 1
ATOM 920 C C . ALA A 1 118 ? -1.834 -0.673 3.662 1.00 94.75 118 ALA A C 1
ATOM 922 O O . ALA A 1 118 ? -1.972 -0.633 4.877 1.00 94.75 118 ALA A O 1
ATOM 923 N N . LYS A 1 119 ? -0.667 -1.013 3.127 1.00 93.19 119 LYS A N 1
ATOM 924 C CA . LYS A 1 119 ? 0.583 -1.096 3.886 1.00 93.19 119 LYS A CA 1
ATOM 925 C C . LYS A 1 119 ? 1.573 -0.106 3.314 1.00 93.19 119 LYS A C 1
ATOM 927 O O . LYS A 1 119 ? 1.939 -0.190 2.145 1.00 93.19 119 LYS A O 1
ATOM 932 N N . MET A 1 120 ? 2.048 0.789 4.162 1.00 95.81 120 MET A N 1
ATOM 933 C CA . MET A 1 120 ? 3.057 1.770 3.802 1.00 95.81 120 MET A CA 1
ATOM 934 C C . MET A 1 120 ? 4.435 1.222 4.139 1.00 95.81 120 MET A C 1
ATOM 936 O O . MET A 1 120 ? 4.692 0.856 5.283 1.00 95.81 120 MET A O 1
ATOM 940 N N . VAL A 1 121 ? 5.329 1.180 3.152 1.00 95.12 121 VAL A N 1
ATOM 941 C CA . VAL A 1 121 ? 6.748 0.836 3.327 1.00 95.12 121 VAL A CA 1
ATOM 942 C C . VAL A 1 121 ? 7.618 1.912 2.691 1.00 95.12 121 VAL A C 1
ATOM 944 O O . VAL A 1 121 ? 7.187 2.580 1.757 1.00 95.12 121 VAL A O 1
ATOM 947 N N . ARG A 1 122 ? 8.883 2.047 3.111 1.00 95.12 122 ARG A N 1
ATOM 948 C CA . ARG A 1 122 ? 9.853 2.819 2.313 1.00 95.12 122 ARG A CA 1
ATOM 949 C C . ARG A 1 122 ? 10.085 2.142 0.960 1.00 95.12 122 ARG A C 1
ATOM 951 O O . ARG A 1 122 ? 9.842 2.759 -0.062 1.00 95.12 122 ARG A O 1
ATOM 958 N N . GLY A 1 123 ? 10.464 0.865 0.944 1.00 91.44 123 GLY A N 1
ATOM 959 C CA . GLY A 1 123 ? 10.716 0.089 -0.279 1.00 91.44 123 GLY A CA 1
ATOM 960 C C . GLY A 1 123 ? 11.983 -0.760 -0.161 1.00 91.44 123 GLY A C 1
ATOM 961 O O . GLY A 1 123 ? 12.798 -0.521 0.728 1.00 91.44 123 GLY A O 1
ATOM 962 N N . ALA A 1 124 ? 12.133 -1.763 -1.031 1.00 90.19 124 ALA A N 1
ATOM 963 C CA . ALA A 1 124 ? 13.242 -2.728 -0.981 1.00 90.19 124 ALA A CA 1
ATOM 964 C C . ALA A 1 124 ? 14.086 -2.790 -2.271 1.00 90.19 124 ALA A C 1
ATOM 966 O O . ALA A 1 124 ? 15.145 -3.408 -2.273 1.00 90.19 124 ALA A O 1
ATOM 967 N N . TYR A 1 125 ? 13.651 -2.127 -3.349 1.00 92.50 125 TYR A N 1
ATOM 968 C CA . TYR A 1 125 ? 14.189 -2.333 -4.701 1.00 92.50 125 TYR A CA 1
ATOM 969 C C . TYR A 1 125 ? 14.873 -1.087 -5.300 1.00 92.50 125 TYR A C 1
ATOM 971 O O . TYR A 1 125 ? 15.052 -0.992 -6.509 1.00 92.50 125 TYR A O 1
A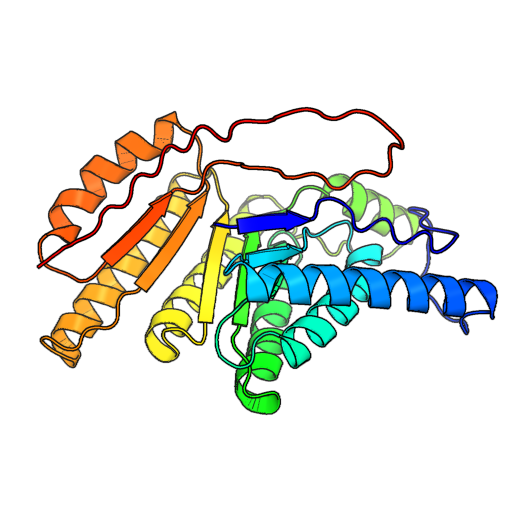TOM 979 N N . MET A 1 126 ? 15.295 -0.122 -4.470 1.00 93.50 126 MET A N 1
ATOM 980 C CA . MET A 1 126 ? 15.824 1.185 -4.920 1.00 93.50 126 MET A CA 1
ATOM 981 C C . MET A 1 126 ? 16.994 1.077 -5.902 1.00 93.50 126 MET A C 1
ATOM 983 O O . MET A 1 126 ? 17.017 1.774 -6.913 1.00 93.50 126 MET A O 1
ATOM 987 N N . LEU A 1 127 ? 17.953 0.192 -5.615 1.00 92.88 127 LEU A N 1
ATOM 988 C CA . LEU A 1 127 ? 19.123 -0.018 -6.471 1.00 92.88 127 LEU A CA 1
ATOM 989 C C . LEU A 1 127 ? 18.726 -0.598 -7.832 1.00 92.88 127 LEU A C 1
ATOM 991 O O . LEU A 1 127 ? 19.190 -0.108 -8.857 1.00 92.88 127 LEU A O 1
ATOM 995 N N . GLN A 1 128 ? 17.830 -1.588 -7.839 1.00 92.25 128 GLN A N 1
ATOM 996 C CA . GLN A 1 128 ? 17.347 -2.225 -9.066 1.00 92.25 128 GLN A CA 1
ATOM 997 C C . GLN A 1 128 ? 16.572 -1.237 -9.946 1.00 92.25 128 GLN A C 1
ATOM 999 O O . GLN A 1 128 ? 16.797 -1.189 -11.152 1.00 92.25 128 GLN A O 1
ATOM 1004 N N . GLU A 1 129 ? 15.724 -0.393 -9.350 1.00 94.31 129 GLU A N 1
ATOM 1005 C CA . GLU A 1 129 ? 15.006 0.661 -10.079 1.00 94.31 129 GLU A CA 1
ATOM 1006 C C . GLU A 1 129 ? 15.956 1.673 -10.728 1.00 94.31 129 GLU A C 1
ATOM 1008 O O . GLU A 1 129 ? 15.786 2.023 -11.895 1.00 94.31 129 GLU A O 1
ATOM 1013 N N . ARG A 1 130 ? 16.981 2.133 -9.995 1.00 94.81 130 ARG A N 1
ATOM 1014 C CA . ARG A 1 130 ? 17.973 3.076 -10.534 1.00 94.81 130 ARG A CA 1
ATOM 1015 C C . ARG A 1 130 ? 18.789 2.464 -11.666 1.00 94.81 130 ARG A C 1
ATOM 1017 O O . ARG A 1 130 ? 18.980 3.115 -12.689 1.00 94.81 130 ARG A O 1
ATOM 1024 N N . GLN A 1 131 ? 19.243 1.222 -11.496 1.00 94.31 131 GLN A N 1
ATOM 1025 C CA . GLN A 1 131 ? 19.975 0.492 -12.533 1.00 94.31 131 GLN A CA 1
ATOM 1026 C C . GLN A 1 131 ? 19.128 0.327 -13.796 1.00 94.31 131 GLN A C 1
ATOM 1028 O O . GLN A 1 131 ? 19.614 0.591 -14.893 1.00 94.31 131 GLN A O 1
ATOM 1033 N N . ARG A 1 132 ? 17.848 -0.037 -13.650 1.00 90.56 132 ARG A N 1
ATOM 1034 C CA . ARG A 1 132 ? 16.919 -0.155 -14.778 1.00 90.56 132 ARG A CA 1
ATOM 1035 C C . ARG A 1 132 ? 16.690 1.183 -15.480 1.00 90.56 132 ARG A C 1
ATOM 1037 O O . ARG A 1 132 ? 16.731 1.236 -16.704 1.00 90.56 132 ARG A O 1
ATOM 1044 N N . ALA A 1 133 ? 16.468 2.259 -14.726 1.00 93.06 133 ALA A N 1
ATOM 1045 C CA . ALA A 1 133 ? 16.282 3.594 -15.291 1.00 93.06 133 ALA A CA 1
ATOM 1046 C C . ALA A 1 133 ? 17.505 4.034 -16.115 1.00 93.06 133 ALA A C 1
ATOM 1048 O O . ALA A 1 133 ? 17.347 4.484 -17.247 1.00 93.06 133 ALA A O 1
ATOM 1049 N N . LEU A 1 134 ? 18.717 3.796 -15.595 1.00 94.75 134 LEU A N 1
ATOM 1050 C CA . LEU A 1 134 ? 19.969 4.059 -16.307 1.00 94.75 134 LEU A CA 1
ATOM 1051 C C . LEU A 1 134 ? 20.082 3.239 -17.603 1.00 94.75 134 LEU A C 1
ATOM 1053 O O . LEU A 1 134 ? 20.393 3.800 -18.648 1.00 94.75 134 LEU A O 1
ATOM 1057 N N . GLN A 1 135 ? 19.792 1.934 -17.551 1.00 92.88 135 GLN A N 1
ATOM 1058 C CA . GLN A 1 135 ? 19.837 1.050 -18.726 1.00 92.88 135 GLN A CA 1
ATOM 1059 C C . GLN A 1 135 ? 18.856 1.465 -19.829 1.00 92.88 135 GLN A C 1
ATOM 1061 O O . GLN A 1 135 ? 19.146 1.280 -21.007 1.00 92.88 135 GLN A O 1
ATOM 1066 N N . LEU A 1 136 ? 17.697 2.011 -19.455 1.00 88.94 136 LEU A N 1
ATOM 1067 C CA . LEU A 1 136 ? 16.665 2.453 -20.393 1.00 88.94 136 LEU A CA 1
ATOM 1068 C C . LEU A 1 136 ? 16.812 3.923 -20.820 1.00 88.94 136 LEU A C 1
ATOM 1070 O O . LEU A 1 136 ? 16.021 4.383 -21.638 1.00 88.94 136 LEU A O 1
ATOM 1074 N N . GLY A 1 137 ? 17.773 4.670 -20.264 1.00 93.38 137 GLY A N 1
ATOM 1075 C CA . GLY A 1 137 ? 17.901 6.112 -20.503 1.00 93.38 137 GLY A CA 1
ATOM 1076 C C . GLY A 1 137 ? 16.708 6.928 -19.987 1.00 93.38 137 GLY A C 1
ATOM 1077 O O . GLY A 1 137 ? 16.413 7.995 -20.519 1.00 93.38 137 GLY A O 1
ATOM 1078 N N . LEU A 1 138 ? 15.998 6.421 -18.973 1.00 91.62 138 LEU A N 1
ATOM 1079 C CA . LEU A 1 138 ? 14.816 7.052 -18.384 1.00 91.62 138 LEU A CA 1
ATOM 1080 C C . LEU A 1 138 ? 15.157 7.733 -17.049 1.00 91.62 138 LEU A C 1
ATOM 1082 O O . LEU A 1 138 ? 16.057 7.286 -16.334 1.00 91.62 138 LEU A O 1
ATOM 1086 N N . PRO A 1 139 ? 14.404 8.771 -16.641 1.00 94.69 139 PRO A N 1
ATOM 1087 C CA . PRO A 1 139 ? 14.508 9.313 -15.293 1.00 94.69 139 PRO A CA 1
ATOM 1088 C C . PRO A 1 139 ? 14.218 8.246 -14.229 1.00 94.69 139 PRO A C 1
ATOM 1090 O O . PRO A 1 139 ? 13.268 7.469 -14.338 1.00 94.69 139 PRO A O 1
ATOM 1093 N N . SER A 1 140 ? 15.015 8.232 -13.159 1.00 96.00 140 SER A N 1
ATOM 1094 C CA . SER A 1 140 ? 14.796 7.321 -12.032 1.00 96.00 140 SER A CA 1
ATOM 1095 C C . SER A 1 140 ? 13.450 7.606 -11.344 1.00 96.00 140 SER A C 1
ATOM 1097 O O . SER A 1 140 ? 13.230 8.743 -10.913 1.00 96.00 140 SER A O 1
ATOM 1099 N N . PRO A 1 141 ? 12.596 6.585 -11.121 1.00 95.75 141 PRO A N 1
ATOM 1100 C CA . PRO A 1 141 ? 11.330 6.756 -10.404 1.00 95.75 141 PRO A CA 1
ATOM 1101 C C . PRO A 1 141 ? 11.532 6.915 -8.888 1.00 95.75 141 PRO A C 1
ATOM 1103 O O . PRO A 1 141 ? 10.612 7.302 -8.167 1.00 95.75 141 PRO A O 1
ATOM 1106 N N . VAL A 1 142 ? 12.733 6.601 -8.398 1.00 97.75 142 VAL A N 1
ATOM 1107 C CA . VAL A 1 142 ? 13.128 6.672 -6.988 1.00 97.75 142 VAL A CA 1
ATOM 1108 C C . VAL A 1 142 ? 13.421 8.112 -6.572 1.00 97.75 142 VAL A C 1
ATOM 1110 O O . VAL A 1 142 ? 14.079 8.829 -7.328 1.00 97.75 142 VAL A O 1
ATOM 1113 N N . CYS A 1 143 ? 12.981 8.506 -5.371 1.00 97.88 143 CYS A N 1
ATOM 1114 C CA . CYS A 1 143 ? 13.354 9.741 -4.671 1.00 97.88 143 CYS A CA 1
ATOM 1115 C C . CYS A 1 143 ? 14.865 9.984 -4.725 1.00 97.88 143 CYS A C 1
ATOM 1117 O O . CYS A 1 143 ? 15.640 9.039 -4.826 1.00 97.88 143 CYS A O 1
ATOM 1119 N N . ASP A 1 144 ? 15.309 11.235 -4.659 1.00 96.69 144 ASP A N 1
ATOM 1120 C CA . ASP A 1 144 ? 16.716 11.553 -4.934 1.00 96.69 144 ASP A CA 1
ATOM 1121 C C . ASP A 1 144 ? 17.661 10.948 -3.884 1.00 96.69 144 ASP A C 1
ATOM 1123 O O . ASP A 1 144 ? 18.683 10.359 -4.238 1.00 96.69 144 ASP A O 1
ATOM 1127 N N . ASP A 1 145 ? 17.243 10.930 -2.618 1.00 96.06 145 ASP A N 1
ATOM 1128 C CA . ASP A 1 145 ? 17.987 10.317 -1.522 1.00 96.06 145 ASP A CA 1
ATOM 1129 C C . ASP A 1 145 ? 17.077 9.672 -0.448 1.00 96.06 145 ASP A C 1
ATOM 1131 O O . ASP A 1 145 ? 15.844 9.583 -0.561 1.00 96.06 145 ASP A O 1
ATOM 1135 N N . TYR A 1 146 ? 17.714 9.162 0.609 1.00 94.62 146 TYR A N 1
ATOM 1136 C CA . TYR A 1 146 ? 17.031 8.552 1.748 1.00 94.62 146 TYR A CA 1
ATOM 1137 C C . TYR A 1 146 ? 16.205 9.562 2.561 1.00 94.62 146 TYR A C 1
ATOM 1139 O O . TYR A 1 146 ? 15.141 9.201 3.069 1.00 94.62 146 TYR A O 1
ATOM 1147 N N . SER A 1 147 ? 16.654 10.816 2.663 1.00 96.81 147 SER A N 1
ATOM 1148 C CA . SER A 1 147 ? 15.933 11.882 3.366 1.00 96.81 147 SER A CA 1
ATOM 1149 C C . SER A 1 147 ? 14.624 12.204 2.645 1.00 96.81 147 SER A C 1
ATOM 1151 O O . SER A 1 147 ? 13.555 12.156 3.252 1.00 96.81 147 SER A O 1
ATOM 1153 N N . ALA A 1 148 ? 14.676 12.375 1.323 1.00 97.88 148 ALA A N 1
ATOM 1154 C CA . ALA A 1 148 ? 13.510 12.552 0.467 1.00 97.88 148 ALA A CA 1
ATOM 1155 C C . ALA A 1 148 ? 12.528 11.374 0.590 1.00 97.88 148 ALA A C 1
ATOM 1157 O O . ALA A 1 148 ? 11.318 11.579 0.675 1.00 97.88 148 ALA A O 1
ATOM 1158 N N . THR A 1 149 ? 13.034 10.138 0.684 1.00 97.50 149 THR A N 1
ATOM 1159 C CA . THR A 1 149 ? 12.199 8.951 0.943 1.00 97.50 149 THR A CA 1
ATOM 1160 C C . THR A 1 149 ? 11.526 9.004 2.320 1.00 97.50 149 THR A C 1
ATOM 1162 O O . THR A 1 149 ? 10.361 8.628 2.446 1.00 97.50 149 THR A O 1
ATOM 1165 N N . CYS A 1 150 ? 12.235 9.456 3.362 1.00 96.25 150 CYS A N 1
ATOM 1166 C CA . CYS A 1 150 ? 11.664 9.623 4.701 1.00 96.25 150 CYS A CA 1
ATOM 1167 C C . CYS A 1 150 ? 10.564 10.683 4.713 1.00 96.25 150 CYS A C 1
ATOM 1169 O O . CYS A 1 150 ? 9.461 10.385 5.160 1.00 96.25 150 CYS A O 1
ATOM 1171 N N . ILE A 1 151 ? 10.829 11.859 4.139 1.00 97.50 151 ILE A N 1
ATOM 1172 C CA . ILE A 1 151 ? 9.853 12.949 4.020 1.00 97.50 151 ILE A CA 1
ATOM 1173 C C . ILE A 1 151 ? 8.603 12.465 3.281 1.00 97.50 151 ILE A C 1
ATOM 1175 O O . ILE A 1 151 ? 7.483 12.697 3.733 1.00 97.50 151 ILE A O 1
ATOM 1179 N N . ASN A 1 152 ? 8.779 11.749 2.167 1.00 97.88 152 ASN A N 1
ATOM 1180 C CA . ASN A 1 152 ? 7.658 11.228 1.391 1.00 97.88 152 ASN A CA 1
ATOM 1181 C C . ASN A 1 152 ? 6.851 10.186 2.185 1.00 97.88 152 ASN A C 1
ATOM 1183 O O . ASN A 1 152 ? 5.624 10.243 2.212 1.00 97.88 152 ASN A O 1
ATOM 1187 N N . TYR A 1 153 ? 7.522 9.266 2.888 1.00 97.69 153 TYR A N 1
ATOM 1188 C CA . TYR A 1 153 ? 6.861 8.286 3.755 1.00 97.69 153 TYR A CA 1
ATOM 1189 C C . TYR A 1 153 ? 6.046 8.962 4.866 1.00 97.69 153 TYR A C 1
ATOM 1191 O O . TYR A 1 153 ? 4.859 8.6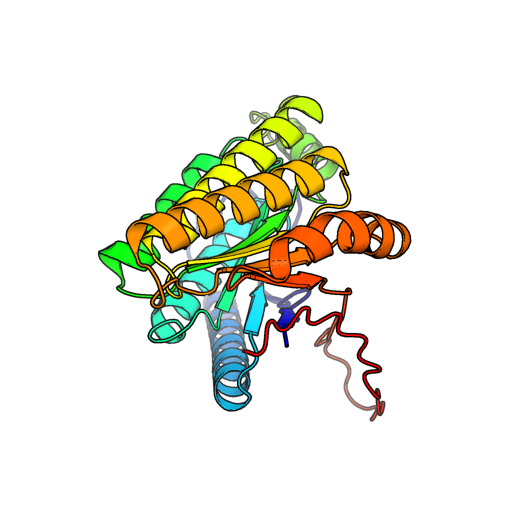70 5.019 1.00 97.69 153 TYR A O 1
ATOM 1199 N N . ASP A 1 154 ? 6.660 9.887 5.603 1.00 96.69 154 ASP A N 1
ATOM 1200 C CA . ASP A 1 154 ? 6.045 10.575 6.740 1.00 96.69 154 ASP A CA 1
ATOM 1201 C C . ASP A 1 154 ? 4.868 11.461 6.292 1.00 96.69 154 ASP A C 1
ATOM 1203 O O . ASP A 1 154 ? 3.824 11.490 6.953 1.00 96.69 154 ASP A O 1
ATOM 1207 N N . LYS A 1 155 ? 4.980 12.108 5.121 1.00 97.44 155 LYS A N 1
ATOM 1208 C CA . LYS A 1 155 ? 3.891 12.861 4.477 1.00 97.44 155 LYS A CA 1
ATOM 1209 C C . LYS A 1 155 ? 2.684 11.970 4.175 1.00 97.44 155 LYS A C 1
ATOM 1211 O O . LYS A 1 155 ? 1.555 12.332 4.509 1.00 97.44 155 LYS A O 1
ATOM 1216 N N . ILE A 1 156 ? 2.906 10.816 3.545 1.00 97.75 156 ILE A N 1
ATOM 1217 C CA . ILE A 1 156 ? 1.823 9.911 3.134 1.00 97.75 156 ILE A CA 1
ATOM 1218 C C . ILE A 1 156 ? 1.144 9.286 4.352 1.00 97.75 156 ILE A C 1
ATOM 1220 O O . ILE A 1 156 ? -0.081 9.231 4.421 1.00 97.75 156 ILE A O 1
ATOM 1224 N N . VAL A 1 157 ? 1.926 8.844 5.335 1.00 94.50 157 VAL A N 1
ATOM 1225 C CA . VAL A 1 157 ? 1.389 8.263 6.569 1.00 94.50 157 VAL A CA 1
ATOM 1226 C C . VAL A 1 157 ? 0.598 9.292 7.370 1.00 94.50 157 VAL A C 1
ATOM 1228 O O . VAL A 1 157 ? -0.490 8.978 7.843 1.00 94.50 157 VAL A O 1
ATOM 1231 N N . SER A 1 158 ? 1.087 10.531 7.464 1.00 93.75 158 SER A N 1
ATOM 1232 C CA . SER A 1 158 ? 0.339 11.625 8.093 1.00 93.75 158 SER A CA 1
ATOM 1233 C C . SER A 1 158 ? -1.014 11.841 7.419 1.00 93.75 158 SER A C 1
ATOM 1235 O O . SER A 1 158 ? -2.028 11.919 8.101 1.00 93.75 158 SER A O 1
ATOM 1237 N N . PHE A 1 159 ? -1.041 11.858 6.085 1.00 96.00 159 PHE A N 1
ATOM 1238 C CA . PHE A 1 159 ? -2.282 11.967 5.323 1.00 96.00 159 PHE A CA 1
ATOM 1239 C C . PHE A 1 159 ? -3.250 10.802 5.587 1.00 96.00 159 PHE A C 1
ATOM 1241 O O . PHE A 1 159 ? -4.450 11.025 5.730 1.00 96.00 159 PHE A O 1
ATOM 1248 N N . LEU A 1 160 ? -2.749 9.566 5.659 1.00 93.69 160 LEU A N 1
ATOM 1249 C CA . LEU A 1 160 ? -3.585 8.394 5.934 1.00 93.69 160 LEU A CA 1
ATOM 1250 C C . LEU A 1 160 ? -4.130 8.379 7.365 1.00 93.69 160 LEU A C 1
ATOM 1252 O O . LEU A 1 160 ? -5.247 7.910 7.568 1.00 93.69 160 LEU A O 1
ATOM 1256 N N . LEU A 1 161 ? -3.392 8.911 8.344 1.00 88.75 161 LEU A N 1
ATOM 1257 C CA . LEU A 1 161 ? -3.898 9.096 9.709 1.00 88.75 161 LEU A CA 1
ATOM 1258 C C . LEU A 1 161 ? -5.074 10.071 9.728 1.00 88.75 161 LEU A C 1
ATOM 1260 O O . LEU A 1 161 ? -6.135 9.719 10.238 1.00 88.75 161 LEU A O 1
ATOM 1264 N N . ASP A 1 162 ? -4.919 11.235 9.093 1.00 90.12 162 ASP A N 1
ATOM 1265 C CA . ASP A 1 162 ? -5.991 12.231 8.998 1.00 90.12 162 ASP A CA 1
ATOM 1266 C C . ASP A 1 162 ? -7.236 11.617 8.314 1.00 90.12 162 ASP A C 1
ATOM 1268 O O . ASP A 1 162 ? -8.369 11.791 8.763 1.00 90.12 162 ASP A O 1
ATOM 1272 N N . LYS A 1 163 ? -7.030 10.811 7.260 1.00 90.94 163 LYS A N 1
ATOM 1273 C CA . LYS A 1 163 ? -8.116 10.108 6.557 1.00 90.94 163 LYS A CA 1
ATOM 1274 C C . LYS A 1 163 ? -8.732 8.959 7.336 1.00 90.94 163 LYS A C 1
ATOM 1276 O O . LYS A 1 163 ? -9.908 8.679 7.137 1.00 90.94 163 LYS A O 1
ATOM 1281 N N . THR A 1 164 ? -7.980 8.317 8.218 1.00 86.88 164 THR A N 1
ATOM 1282 C CA . THR A 1 164 ? -8.522 7.298 9.121 1.00 86.88 164 THR A CA 1
ATOM 1283 C C . THR A 1 164 ? -9.458 7.941 10.144 1.00 86.88 164 THR A C 1
ATOM 1285 O O . THR A 1 164 ? -10.527 7.396 10.384 1.00 86.88 164 THR A O 1
ATOM 1288 N N . GLY A 1 165 ? -9.131 9.131 10.663 1.00 83.12 165 GLY A N 1
ATOM 1289 C CA . GLY A 1 165 ? -10.050 9.902 11.514 1.00 83.12 165 GLY A CA 1
ATOM 1290 C C . GLY A 1 165 ? -11.326 10.345 10.782 1.00 83.12 165 GLY A C 1
ATOM 1291 O O . GLY A 1 165 ? -12.416 10.286 11.336 1.00 83.12 165 GLY A O 1
ATOM 1292 N N . GLU A 1 166 ? -11.220 10.737 9.507 1.00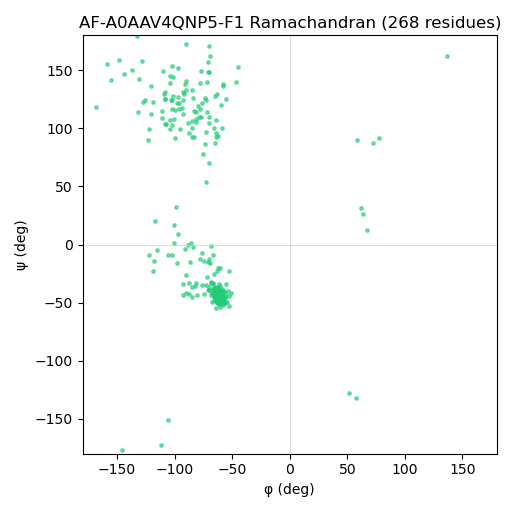 87.56 166 GLU A N 1
ATOM 1293 C CA . GLU A 1 166 ? -12.374 11.161 8.691 1.00 87.56 166 GLU A CA 1
ATOM 1294 C C . GLU A 1 166 ? -13.271 9.995 8.239 1.00 87.56 166 GLU A C 1
ATOM 1296 O O . GLU A 1 166 ? -14.494 10.113 8.223 1.00 87.56 166 GLU A O 1
ATOM 1301 N N . LEU A 1 167 ? -12.669 8.884 7.808 1.00 88.56 167 LEU A N 1
ATOM 1302 C CA . LEU A 1 167 ? -13.364 7.775 7.142 1.00 88.56 167 LEU A CA 1
ATOM 1303 C C . LEU A 1 167 ? -13.614 6.573 8.065 1.00 88.56 167 LEU A C 1
ATOM 1305 O O . LEU A 1 167 ? -14.300 5.625 7.664 1.00 88.56 167 LEU A O 1
ATOM 1309 N N . GLY A 1 168 ? -13.032 6.581 9.264 1.00 86.44 168 GLY A N 1
ATOM 1310 C CA . GLY A 1 168 ? -13.118 5.503 10.240 1.00 86.44 168 GLY A CA 1
ATOM 1311 C C . GLY A 1 168 ? -12.760 4.141 9.627 1.00 86.44 168 GLY A C 1
ATOM 1312 O O . GLY A 1 168 ? -11.744 4.009 8.937 1.00 86.44 168 GLY A O 1
ATOM 1313 N N . PRO A 1 169 ? -13.610 3.106 9.778 1.00 86.62 169 PRO A N 1
ATOM 1314 C CA . PRO A 1 169 ? -13.312 1.748 9.314 1.00 86.62 169 PRO A CA 1
ATOM 1315 C C . PRO A 1 169 ? -13.216 1.605 7.785 1.00 86.62 169 PRO A C 1
ATOM 1317 O O . PRO A 1 169 ? -12.808 0.539 7.303 1.00 86.62 169 PRO A O 1
ATOM 1320 N N . ARG A 1 170 ? -13.584 2.640 7.011 1.00 91.38 170 ARG A N 1
ATOM 1321 C CA . ARG A 1 170 ? -13.443 2.670 5.544 1.00 91.38 170 ARG A CA 1
ATOM 1322 C C . ARG A 1 170 ? -12.017 2.950 5.074 1.00 91.38 170 ARG A C 1
ATOM 1324 O O . ARG A 1 170 ? -11.739 2.730 3.898 1.00 91.38 170 ARG A O 1
ATOM 1331 N N . CYS A 1 171 ? -11.121 3.379 5.960 1.00 93.06 171 CYS A N 1
ATOM 1332 C CA . CYS A 1 171 ? -9.701 3.555 5.676 1.00 93.06 171 CYS A CA 1
ATOM 1333 C C . CYS A 1 171 ? -8.875 2.896 6.781 1.00 93.06 171 CYS A C 1
ATOM 1335 O O . CYS A 1 171 ? -8.905 3.331 7.924 1.00 93.06 171 CYS A O 1
ATOM 1337 N N . GLN A 1 172 ? -8.130 1.844 6.446 1.00 90.56 172 GLN A N 1
ATOM 1338 C CA . GLN A 1 172 ? -7.217 1.186 7.380 1.00 90.56 172 GLN A CA 1
ATOM 1339 C C . GLN A 1 172 ? -5.851 1.018 6.729 1.00 90.56 172 GLN A C 1
ATOM 1341 O O . GLN A 1 172 ? -5.748 0.725 5.534 1.00 90.56 172 GLN A O 1
ATOM 1346 N N . PHE A 1 173 ? -4.785 1.186 7.511 1.00 91.50 173 PHE A N 1
ATOM 1347 C CA . PHE A 1 173 ? -3.440 0.990 6.992 1.00 91.50 173 PHE A CA 1
ATOM 1348 C C . PHE A 1 173 ? -2.437 0.476 8.036 1.00 91.50 173 PHE A C 1
ATOM 1350 O O . PHE A 1 173 ? -2.624 0.616 9.243 1.00 91.50 173 PHE A O 1
ATOM 1357 N N . ILE A 1 174 ? -1.356 -0.129 7.541 1.00 86.88 174 ILE A N 1
ATOM 1358 C CA . ILE A 1 174 ? -0.178 -0.542 8.307 1.00 86.88 174 ILE A CA 1
ATOM 1359 C C . ILE A 1 174 ? 0.949 0.458 8.039 1.00 86.88 174 ILE A C 1
ATOM 1361 O O . ILE A 1 174 ? 1.364 0.627 6.890 1.00 86.88 174 ILE A O 1
ATOM 1365 N N . ALA A 1 175 ? 1.504 1.057 9.091 1.00 88.88 175 ALA A N 1
ATOM 1366 C CA . ALA A 1 175 ? 2.758 1.803 9.038 1.00 88.88 175 ALA A CA 1
ATOM 1367 C C . ALA A 1 175 ? 3.940 0.839 9.262 1.00 88.88 175 ALA A C 1
ATOM 1369 O O . ALA A 1 175 ? 4.290 0.513 10.400 1.00 88.88 175 ALA A O 1
ATOM 1370 N N . ALA A 1 176 ? 4.566 0.348 8.189 1.00 86.25 176 ALA A N 1
ATOM 1371 C CA . ALA A 1 176 ? 5.695 -0.576 8.288 1.00 86.25 176 ALA A CA 1
ATOM 1372 C C . ALA A 1 176 ? 7.035 0.176 8.211 1.00 86.25 176 ALA A C 1
ATOM 1374 O O . ALA A 1 176 ? 7.535 0.515 7.133 1.00 86.25 176 ALA A O 1
ATOM 1375 N N . THR A 1 177 ? 7.640 0.415 9.378 1.00 84.69 177 THR A N 1
ATOM 1376 C CA . THR A 1 177 ? 8.892 1.168 9.511 1.00 84.69 177 THR A CA 1
ATOM 1377 C C . THR A 1 177 ? 9.654 0.789 10.784 1.00 84.69 177 THR A C 1
ATOM 1379 O O . THR A 1 177 ? 9.080 0.617 11.853 1.00 84.69 177 THR A O 1
ATOM 1382 N N . HIS A 1 178 ? 10.980 0.715 10.674 1.00 82.25 178 HIS A N 1
ATOM 1383 C CA . HIS A 1 178 ? 11.898 0.580 11.815 1.00 82.25 178 HIS A CA 1
ATOM 1384 C C . HIS A 1 178 ? 12.551 1.916 12.203 1.00 82.25 178 HIS A C 1
ATOM 1386 O O . HIS A 1 178 ? 13.398 1.967 13.092 1.00 82.25 178 HIS A O 1
ATOM 1392 N N . ASN A 1 179 ? 12.203 3.001 11.508 1.00 86.44 179 ASN A N 1
ATOM 1393 C CA . ASN A 1 179 ? 12.762 4.317 11.780 1.00 86.44 179 ASN A CA 1
ATOM 1394 C C . ASN A 1 179 ? 12.049 4.943 12.981 1.00 86.44 179 ASN A C 1
ATOM 1396 O O . ASN A 1 179 ? 10.840 5.162 12.938 1.00 86.44 179 ASN A O 1
ATOM 1400 N N . GLU A 1 180 ? 12.819 5.228 14.028 1.00 83.56 180 GLU A N 1
ATOM 1401 C CA . GLU A 1 180 ? 12.314 5.721 15.310 1.00 83.56 180 GLU A CA 1
ATOM 1402 C C . GLU A 1 180 ? 11.534 7.033 15.170 1.00 83.56 180 GLU A C 1
ATOM 1404 O O . GLU A 1 180 ? 10.467 7.169 15.766 1.00 83.56 180 GLU A O 1
ATOM 1409 N N . HIS A 1 181 ? 12.013 7.952 14.325 1.00 88.38 181 HIS A N 1
ATOM 1410 C CA . HIS A 1 181 ? 11.340 9.221 14.055 1.00 88.38 181 HIS A CA 1
ATOM 1411 C C . HIS A 1 181 ? 9.954 9.006 13.433 1.00 88.38 181 HIS A C 1
ATOM 1413 O O . HIS A 1 181 ? 8.965 9.496 13.971 1.00 88.38 181 HIS A O 1
ATOM 1419 N N . SER A 1 182 ? 9.857 8.203 12.368 1.00 87.25 182 SER A N 1
ATOM 1420 C CA . SER A 1 182 ? 8.572 7.877 11.737 1.00 87.25 182 SER A CA 1
ATOM 1421 C C . SER A 1 182 ? 7.614 7.173 12.706 1.00 87.25 182 SER A C 1
ATOM 1423 O O . SER A 1 182 ? 6.420 7.454 12.696 1.00 87.25 182 SER A O 1
ATOM 1425 N N . ILE A 1 183 ? 8.114 6.260 13.553 1.00 83.38 183 ILE A N 1
ATOM 1426 C CA . ILE A 1 183 ? 7.283 5.584 14.566 1.00 83.38 183 ILE A CA 1
ATOM 1427 C C . ILE A 1 183 ? 6.746 6.606 15.574 1.00 83.38 183 ILE A C 1
ATOM 1429 O O . ILE A 1 183 ? 5.551 6.613 15.862 1.00 83.38 183 ILE A O 1
ATOM 1433 N N . HIS A 1 184 ? 7.606 7.494 16.079 1.00 83.44 184 HIS A N 1
ATOM 1434 C CA . HIS A 1 184 ? 7.203 8.543 17.009 1.00 83.44 184 HIS A CA 1
ATOM 1435 C C . HIS A 1 184 ? 6.162 9.484 16.390 1.00 83.44 184 HIS A C 1
ATOM 1437 O O . HIS A 1 184 ? 5.141 9.748 17.019 1.00 83.44 184 HIS A O 1
ATOM 1443 N N . LEU A 1 185 ? 6.374 9.921 15.144 1.00 87.12 185 LEU A N 1
ATOM 1444 C CA . LEU A 1 185 ? 5.429 10.749 14.394 1.00 87.12 185 LEU A CA 1
ATOM 1445 C C . LEU A 1 185 ? 4.050 10.083 14.287 1.00 87.12 185 LEU A C 1
ATOM 1447 O O . LEU A 1 185 ? 3.038 10.719 14.579 1.00 87.12 185 LEU A O 1
ATOM 1451 N N . VAL A 1 186 ? 4.017 8.807 13.886 1.00 84.88 186 VAL A N 1
ATOM 1452 C CA . VAL A 1 186 ? 2.784 8.017 13.754 1.00 84.88 186 VAL A CA 1
ATOM 1453 C C . VAL A 1 186 ? 2.026 7.976 15.078 1.00 84.88 186 VAL A C 1
ATOM 1455 O O . VAL A 1 186 ? 0.835 8.274 15.108 1.00 84.88 186 VAL A O 1
ATOM 1458 N N . ILE A 1 187 ? 2.720 7.637 16.167 1.00 80.94 187 ILE A N 1
ATOM 1459 C CA . ILE A 1 187 ? 2.129 7.537 17.506 1.00 80.94 187 ILE A CA 1
ATOM 1460 C C . ILE A 1 187 ? 1.569 8.890 17.950 1.00 80.94 187 ILE A C 1
ATOM 1462 O O . ILE A 1 187 ? 0.414 8.968 18.355 1.00 80.94 187 ILE A O 1
ATOM 1466 N N . GLN A 1 188 ? 2.363 9.959 17.852 1.00 82.44 188 GLN A N 1
ATOM 1467 C CA . GLN A 1 188 ? 1.955 11.297 18.289 1.00 82.44 188 GLN A CA 1
ATOM 1468 C C . GLN A 1 188 ? 0.727 11.793 17.525 1.00 82.44 188 GLN A C 1
ATOM 1470 O O . GLN A 1 188 ? -0.228 12.278 18.127 1.00 82.44 188 GLN A O 1
ATOM 1475 N N . LYS A 1 189 ? 0.710 11.629 16.198 1.00 82.56 189 LYS A N 1
ATOM 1476 C CA . LYS A 1 189 ? -0.453 12.000 15.386 1.00 82.56 189 LYS A CA 1
ATOM 1477 C C . LYS A 1 189 ? -1.685 11.174 15.728 1.00 82.56 189 LYS A C 1
ATOM 1479 O O . LYS A 1 189 ? -2.771 11.737 15.797 1.00 82.56 189 LYS A O 1
ATOM 1484 N N . ALA A 1 190 ? -1.521 9.875 15.957 1.00 76.56 190 ALA A N 1
ATOM 1485 C CA . ALA A 1 190 ? -2.632 9.010 16.314 1.00 76.56 190 ALA A CA 1
ATOM 1486 C C . ALA A 1 190 ? -3.233 9.384 17.683 1.00 76.56 190 ALA A C 1
ATOM 1488 O O . ALA A 1 190 ? -4.444 9.551 17.773 1.00 76.56 190 ALA A O 1
ATOM 1489 N N . ILE A 1 191 ? -2.401 9.636 18.703 1.00 74.12 191 ILE A N 1
ATOM 1490 C CA . ILE A 1 191 ? -2.850 10.135 20.018 1.00 74.12 191 ILE A CA 1
ATOM 1491 C C . ILE A 1 191 ? -3.596 11.466 19.865 1.00 74.12 191 ILE A C 1
ATOM 1493 O O . ILE A 1 191 ? -4.696 11.627 20.388 1.00 74.12 191 ILE A O 1
ATOM 1497 N N . ASN A 1 192 ? -3.029 12.412 19.111 1.00 76.75 192 ASN A N 1
ATOM 1498 C CA . ASN A 1 192 ? -3.661 13.713 18.889 1.00 76.75 192 ASN A CA 1
ATOM 1499 C C . ASN A 1 192 ? -5.021 13.582 18.196 1.00 76.75 192 ASN A C 1
ATOM 1501 O O . ASN A 1 192 ? -5.961 14.280 18.568 1.00 76.75 192 ASN A O 1
ATOM 1505 N N . GLN A 1 193 ? -5.139 12.687 17.213 1.00 70.25 193 GLN A N 1
ATOM 1506 C CA . GLN A 1 193 ? -6.397 12.446 16.512 1.00 70.25 193 GLN A CA 1
ATOM 1507 C C . GLN A 1 193 ? -7.458 11.881 17.461 1.00 70.25 193 GLN A C 1
ATOM 1509 O O . GLN A 1 193 ? -8.562 12.412 17.524 1.00 70.25 193 GLN A O 1
ATOM 1514 N N . VAL A 1 194 ? -7.101 10.883 18.268 1.00 66.81 194 VAL A N 1
ATOM 1515 C CA . VAL A 1 194 ? -8.016 10.310 19.260 1.00 66.81 194 VAL A CA 1
ATOM 1516 C C . VAL A 1 194 ? -8.454 11.357 20.291 1.00 66.81 194 VAL A C 1
ATOM 1518 O O . VAL A 1 194 ? -9.636 11.447 20.612 1.00 66.81 194 VAL A O 1
ATOM 1521 N N . MET A 1 195 ? -7.535 12.196 20.775 1.00 67.38 195 MET A N 1
ATOM 1522 C CA . MET A 1 195 ? -7.861 13.291 21.697 1.00 67.38 195 MET A CA 1
ATOM 1523 C C . MET A 1 195 ? -8.821 14.317 21.079 1.00 67.38 195 MET A C 1
ATOM 1525 O O . MET A 1 195 ? -9.695 14.852 21.765 1.00 67.38 195 MET A O 1
ATOM 1529 N N . LEU A 1 196 ? -8.671 14.610 19.785 1.00 68.88 196 LEU A N 1
ATOM 1530 C CA . LEU A 1 196 ? -9.600 15.471 19.052 1.00 68.88 196 LEU A CA 1
ATOM 1531 C C . LEU A 1 196 ? -10.977 14.817 18.910 1.00 68.88 196 LEU A C 1
ATOM 1533 O O . LEU A 1 196 ? -11.986 15.497 19.095 1.00 68.88 196 LEU A O 1
ATOM 1537 N N . ASP A 1 197 ? -11.025 13.519 18.623 1.00 64.62 197 ASP A N 1
ATOM 1538 C CA . ASP A 1 197 ? -12.274 12.777 18.453 1.00 64.62 197 ASP A CA 1
ATOM 1539 C C . ASP A 1 197 ? -13.017 12.615 19.785 1.00 64.62 197 ASP A C 1
ATOM 1541 O O . ASP A 1 197 ? -14.224 12.839 19.831 1.00 64.62 197 ASP A O 1
ATOM 1545 N N . ALA A 1 198 ? -12.311 12.372 20.894 1.00 62.03 198 ALA A N 1
ATOM 1546 C CA . ALA A 1 198 ? -12.886 12.364 22.241 1.00 62.03 198 ALA A CA 1
ATOM 1547 C C . ALA A 1 198 ? -13.508 13.723 22.613 1.00 62.03 198 ALA A C 1
ATOM 1549 O O . ALA A 1 198 ? -14.622 13.780 23.133 1.00 62.03 198 ALA A O 1
ATOM 1550 N N . LYS A 1 199 ? -12.838 14.836 22.278 1.00 63.41 199 LYS A N 1
ATOM 1551 C CA . LYS A 1 199 ? -13.380 16.192 22.488 1.00 63.41 199 LYS A CA 1
ATOM 1552 C C . LYS A 1 199 ? -14.594 16.499 21.608 1.00 63.41 199 LYS A C 1
ATOM 1554 O O . LYS A 1 199 ? -15.458 17.264 22.024 1.00 63.41 199 LYS A O 1
ATOM 1559 N N . ARG A 1 200 ? -14.645 15.955 20.388 1.00 63.56 200 ARG A N 1
ATOM 1560 C CA . ARG A 1 200 ? -15.717 16.219 19.411 1.00 63.56 200 ARG A CA 1
ATOM 1561 C C . ARG A 1 200 ? -16.940 15.325 19.591 1.00 63.56 200 ARG A C 1
ATOM 1563 O O . ARG A 1 200 ? -18.051 15.782 19.349 1.00 63.56 200 ARG A O 1
ATOM 1570 N N . LEU A 1 201 ? -16.735 14.063 19.958 1.00 56.72 201 LEU A N 1
ATOM 1571 C CA . LEU A 1 201 ? -17.751 13.006 19.923 1.00 56.72 201 LEU A CA 1
ATOM 1572 C C . LEU A 1 201 ? -18.108 12.460 21.316 1.00 56.72 201 LEU A C 1
ATOM 1574 O O . LEU A 1 201 ? -19.014 11.633 21.427 1.00 56.72 201 LEU A O 1
ATOM 1578 N N . GLY A 1 202 ? -17.422 12.894 22.379 1.00 55.56 202 GLY A N 1
ATOM 1579 C CA . GLY A 1 202 ? -17.636 12.382 23.734 1.00 55.56 202 GLY A CA 1
ATOM 1580 C C . GLY A 1 202 ? -17.422 10.864 23.809 1.00 55.56 202 GLY A C 1
ATOM 1581 O O . GLY A 1 202 ? -16.449 10.337 23.272 1.00 55.56 202 GLY A O 1
ATOM 1582 N N . HIS A 1 203 ? -18.362 10.140 24.428 1.00 46.78 203 HIS A N 1
ATOM 1583 C CA . HIS A 1 203 ? -18.324 8.673 24.568 1.00 46.78 203 HIS A CA 1
ATOM 1584 C C . HIS A 1 203 ? -18.508 7.886 23.250 1.00 46.78 203 HIS A C 1
ATOM 1586 O O . HIS A 1 203 ? -18.458 6.659 23.267 1.00 46.78 203 HIS A O 1
ATOM 1592 N N . HIS A 1 204 ? -18.709 8.556 22.109 1.00 44.19 204 HIS A N 1
ATOM 1593 C CA . HIS A 1 204 ? -18.849 7.927 20.787 1.00 44.19 204 HIS A CA 1
ATOM 1594 C C . HIS A 1 204 ? -17.568 7.978 19.937 1.00 44.19 204 HIS A C 1
ATOM 1596 O O . HIS A 1 204 ? -17.632 7.790 18.719 1.00 44.19 204 HIS A O 1
ATOM 1602 N N . ALA A 1 205 ? -16.409 8.248 20.547 1.00 49.94 205 ALA A N 1
ATOM 1603 C CA . ALA A 1 205 ? -15.129 8.237 19.845 1.00 49.94 205 ALA A CA 1
ATOM 1604 C C . ALA A 1 205 ? -14.895 6.880 19.151 1.00 49.94 205 ALA A C 1
ATOM 1606 O O . ALA A 1 205 ? -14.964 5.820 19.776 1.00 49.94 205 ALA A O 1
ATOM 1607 N N . GLN A 1 206 ? -14.640 6.914 17.841 1.00 49.53 206 GLN A N 1
ATOM 1608 C CA . GLN A 1 206 ? -14.316 5.715 17.072 1.00 49.53 206 GLN A CA 1
ATOM 1609 C C . GLN A 1 206 ? -12.907 5.237 17.425 1.00 49.53 206 GLN A C 1
ATOM 1611 O O . GLN A 1 206 ? -11.989 6.046 17.559 1.00 49.53 206 GLN A O 1
ATOM 1616 N N . SER A 1 207 ? -12.719 3.920 17.534 1.00 50.62 207 SER A N 1
ATOM 1617 C CA . SER A 1 207 ? -11.391 3.361 17.750 1.00 50.62 207 SER A CA 1
ATOM 1618 C C . SER A 1 207 ? -10.548 3.448 16.479 1.00 50.62 207 SER A C 1
ATOM 1620 O O . SER A 1 207 ? -10.919 2.945 15.414 1.00 50.62 207 SER A O 1
ATOM 1622 N N . ILE A 1 208 ? -9.379 4.081 16.587 1.00 56.75 208 ILE A N 1
ATOM 1623 C CA . ILE A 1 208 ? -8.376 4.064 15.520 1.00 56.75 208 ILE A CA 1
ATOM 1624 C C . ILE A 1 208 ? -7.548 2.797 15.697 1.00 56.75 208 ILE A C 1
ATOM 1626 O O . ILE A 1 208 ? -6.723 2.706 16.602 1.00 56.75 208 ILE A O 1
ATOM 1630 N N . HIS A 1 209 ? -7.767 1.818 14.819 1.00 61.22 209 HIS A N 1
ATOM 1631 C CA . HIS A 1 209 ? -6.952 0.610 14.766 1.00 61.22 209 HIS A CA 1
ATOM 1632 C C . HIS A 1 209 ? -5.713 0.864 13.903 1.00 61.22 209 HIS A C 1
ATOM 1634 O O . HIS A 1 209 ? -5.781 0.837 12.670 1.00 61.22 209 HIS A O 1
ATOM 1640 N N . LEU A 1 210 ? -4.579 1.117 14.555 1.00 64.81 210 LEU A N 1
ATOM 1641 C CA . LEU A 1 210 ? -3.314 1.403 13.888 1.00 64.81 210 LEU A CA 1
ATOM 1642 C C . LEU A 1 210 ? -2.350 0.228 14.042 1.00 64.81 210 LEU A C 1
ATOM 1644 O O . LEU A 1 210 ? -2.015 -0.188 15.149 1.00 64.81 210 LEU A O 1
ATOM 1648 N N . GLN A 1 211 ? -1.856 -0.273 12.912 1.00 66.81 211 GLN A N 1
ATOM 1649 C CA . GLN A 1 211 ? -0.874 -1.351 12.896 1.00 66.81 211 GLN A CA 1
ATOM 1650 C C . GLN A 1 211 ? 0.524 -0.791 12.616 1.00 66.81 211 GLN A C 1
ATOM 1652 O O . GLN A 1 211 ? 0.784 -0.266 11.530 1.00 66.81 211 GLN A O 1
ATOM 1657 N N . ILE A 1 212 ? 1.440 -0.929 13.578 1.00 70.44 212 ILE A N 1
ATOM 1658 C CA . ILE A 1 212 ? 2.851 -0.544 13.424 1.00 70.44 212 ILE A CA 1
ATOM 1659 C C . ILE A 1 212 ? 3.699 -1.815 13.369 1.00 70.44 212 ILE A C 1
ATOM 1661 O O . ILE A 1 212 ? 3.598 -2.685 14.232 1.00 70.44 212 ILE A O 1
ATOM 1665 N N . SER A 1 213 ? 4.567 -1.933 12.365 1.00 67.25 213 SER A N 1
ATOM 1666 C CA . SER A 1 213 ? 5.551 -3.023 12.302 1.00 67.25 213 SER A CA 1
ATOM 1667 C C . SER A 1 213 ? 6.956 -2.463 12.513 1.00 67.25 213 SER A C 1
ATOM 1669 O O . SER A 1 213 ? 7.467 -1.772 11.631 1.00 67.25 213 SER A O 1
ATOM 1671 N N . CYS A 1 214 ? 7.562 -2.750 13.674 1.00 66.38 214 CYS A N 1
ATOM 1672 C CA . CYS A 1 214 ? 8.894 -2.284 14.087 1.00 66.38 214 CYS A CA 1
ATOM 1673 C C . CYS A 1 214 ? 9.767 -3.434 14.660 1.00 66.38 214 CYS A C 1
ATOM 1675 O O . CYS A 1 214 ? 9.351 -4.592 14.640 1.00 66.38 214 CYS A O 1
ATOM 1677 N N . GLN A 1 215 ? 11.016 -3.160 15.076 1.00 62.22 215 GLN A N 1
ATOM 1678 C CA . GLN A 1 215 ? 11.898 -4.196 15.657 1.00 62.22 215 GLN A CA 1
ATOM 1679 C C . GLN A 1 215 ? 11.514 -4.501 17.115 1.00 62.22 215 GLN A C 1
ATOM 1681 O O . GLN A 1 215 ? 11.097 -3.597 17.834 1.00 62.22 215 GLN A O 1
ATOM 1686 N N . ASP A 1 216 ? 11.727 -5.738 17.586 1.00 59.56 216 ASP A N 1
ATOM 1687 C CA . ASP A 1 216 ? 11.308 -6.180 18.932 1.00 59.56 216 ASP A CA 1
ATOM 1688 C C . ASP A 1 216 ? 11.817 -5.269 20.069 1.00 59.56 216 ASP A C 1
ATOM 1690 O O . ASP A 1 216 ? 11.059 -4.935 20.977 1.00 59.56 216 ASP A O 1
ATOM 1694 N N . GLY A 1 217 ? 13.061 -4.779 19.991 1.00 61.66 217 GLY A N 1
ATOM 1695 C CA . GLY A 1 217 ? 13.630 -3.869 21.000 1.00 61.66 217 GLY A CA 1
ATOM 1696 C C . GLY A 1 217 ? 13.039 -2.450 21.003 1.00 61.66 217 GLY A C 1
ATOM 1697 O O . GLY A 1 217 ? 13.234 -1.701 21.960 1.00 61.66 217 GLY A O 1
ATOM 1698 N N . GLN A 1 218 ? 12.318 -2.062 19.948 1.00 62.44 218 GLN A N 1
ATOM 1699 C CA . GLN A 1 218 ? 11.635 -0.770 19.855 1.00 62.44 218 GLN A CA 1
ATOM 1700 C C . GLN A 1 218 ? 10.231 -0.830 20.468 1.00 62.44 218 GLN A C 1
ATOM 1702 O O . GLN A 1 218 ? 9.800 0.151 21.067 1.00 62.44 218 GLN A O 1
ATOM 1707 N N . ILE A 1 219 ? 9.545 -1.978 20.379 1.00 61.25 219 ILE A N 1
ATOM 1708 C CA . ILE A 1 219 ? 8.165 -2.155 20.865 1.00 61.25 219 ILE A CA 1
ATOM 1709 C C . ILE A 1 219 ? 8.053 -1.763 22.342 1.00 61.25 219 ILE A C 1
ATOM 1711 O O . ILE A 1 219 ? 7.219 -0.931 22.689 1.00 61.25 219 ILE A O 1
ATOM 1715 N N . GLN A 1 220 ? 8.944 -2.278 23.198 1.00 60.09 220 GLN A N 1
ATOM 1716 C CA . GLN A 1 220 ? 8.898 -2.005 24.640 1.00 60.09 220 GLN A CA 1
ATOM 1717 C C . GLN A 1 220 ? 9.129 -0.521 24.971 1.00 60.09 220 GLN A C 1
ATOM 1719 O O . GLN A 1 220 ? 8.471 0.031 25.849 1.00 60.09 220 GLN A O 1
ATOM 1724 N N . LYS A 1 221 ? 10.035 0.148 24.241 1.00 64.94 221 LYS A N 1
ATOM 1725 C CA . LYS A 1 221 ? 10.321 1.581 24.431 1.00 64.94 221 LYS A CA 1
ATOM 1726 C C . LYS A 1 221 ? 9.112 2.455 24.105 1.00 64.94 221 LYS A C 1
ATOM 1728 O O . LYS A 1 221 ? 8.915 3.486 24.742 1.00 64.94 221 LYS A O 1
ATOM 1733 N N . PHE A 1 222 ? 8.338 2.064 23.095 1.00 63.56 222 PHE A N 1
ATOM 1734 C CA . PHE A 1 222 ? 7.146 2.798 22.685 1.00 63.56 222 PHE A CA 1
ATOM 1735 C C . PHE A 1 222 ? 5.930 2.453 23.536 1.00 63.56 222 PHE A C 1
ATOM 1737 O O . PHE A 1 222 ? 5.171 3.363 23.851 1.00 63.56 222 PHE A O 1
ATOM 1744 N N . HIS A 1 223 ? 5.784 1.200 23.973 1.00 62.25 223 HIS A N 1
ATOM 1745 C CA . HIS A 1 223 ? 4.705 0.784 24.870 1.00 62.25 223 HIS A CA 1
ATOM 1746 C C . HIS A 1 223 ? 4.639 1.674 26.113 1.00 62.25 223 HIS A C 1
ATOM 1748 O O . HIS A 1 223 ? 3.627 2.324 26.347 1.00 62.25 223 HIS A O 1
ATOM 1754 N N . ASN A 1 224 ? 5.765 1.831 26.814 1.00 62.22 224 ASN A N 1
ATOM 1755 C CA . ASN A 1 224 ? 5.843 2.641 28.033 1.00 62.22 224 ASN A CA 1
ATOM 1756 C C . ASN A 1 224 ? 5.533 4.137 27.804 1.00 62.22 224 ASN A C 1
ATOM 1758 O O . ASN A 1 224 ? 5.230 4.850 28.754 1.00 62.22 224 ASN A O 1
ATOM 1762 N N . LYS A 1 225 ? 5.638 4.636 26.562 1.00 63.25 225 LYS A N 1
ATOM 1763 C CA . LYS A 1 225 ? 5.290 6.022 26.196 1.00 63.25 225 LYS A CA 1
ATOM 1764 C C . LYS A 1 225 ? 3.829 6.181 25.769 1.00 63.25 225 LYS A C 1
ATOM 1766 O O . LYS A 1 225 ? 3.305 7.283 25.852 1.00 63.25 225 LYS A O 1
ATOM 1771 N N . ILE A 1 226 ? 3.208 5.121 25.255 1.00 59.75 226 ILE A N 1
ATOM 1772 C CA . ILE A 1 226 ? 1.827 5.117 24.754 1.00 59.75 226 ILE A CA 1
ATOM 1773 C C . ILE A 1 226 ? 0.843 4.828 25.891 1.00 59.75 226 ILE A C 1
ATOM 1775 O O . ILE A 1 226 ? -0.184 5.489 25.996 1.00 59.75 226 ILE A O 1
ATOM 1779 N N . GLU A 1 227 ? 1.181 3.867 26.751 1.00 55.28 227 GLU A N 1
ATOM 1780 C CA . GLU A 1 227 ? 0.327 3.340 27.818 1.00 55.28 227 GLU A CA 1
ATOM 1781 C C . GLU A 1 227 ? -0.297 4.420 28.724 1.00 55.28 227 GLU A C 1
ATOM 1783 O O . GLU A 1 227 ? -1.506 4.346 28.939 1.00 55.28 227 GLU A O 1
ATOM 1788 N N . PRO A 1 228 ? 0.416 5.488 29.150 1.00 58.56 228 PRO A N 1
ATOM 1789 C CA . PRO A 1 228 ? -0.188 6.554 29.957 1.00 58.56 228 PRO A CA 1
ATOM 1790 C C . PRO A 1 228 ? -1.309 7.329 29.247 1.00 58.56 228 PRO A C 1
ATOM 1792 O O . PRO A 1 228 ? -2.138 7.940 29.909 1.00 58.56 228 PRO A O 1
ATOM 1795 N N . HIS A 1 229 ? -1.336 7.323 27.911 1.00 51.72 229 HIS A N 1
ATOM 1796 C CA . HIS A 1 229 ? -2.323 8.039 27.096 1.00 51.72 229 HIS A CA 1
ATOM 1797 C C . HIS A 1 229 ? -3.474 7.141 26.614 1.00 51.72 229 HIS A C 1
ATOM 1799 O O . HIS A 1 229 ? -4.513 7.647 26.188 1.00 51.72 229 HIS A O 1
ATOM 1805 N N . CYS A 1 230 ? -3.312 5.816 26.684 1.00 48.12 230 CYS A N 1
ATOM 1806 C CA . CYS A 1 230 ? -4.354 4.858 26.314 1.00 48.12 230 CYS A CA 1
ATOM 1807 C C . CYS A 1 230 ? -5.486 4.795 27.345 1.00 48.12 230 CYS A C 1
ATOM 1809 O O . CYS A 1 230 ? -6.634 4.634 26.953 1.00 48.12 230 CYS A O 1
ATOM 1811 N N . VAL A 1 231 ? -5.192 4.956 28.642 1.00 41.66 231 VAL A N 1
ATOM 1812 C CA . VAL A 1 231 ? -6.154 4.723 29.745 1.00 41.66 231 VAL A CA 1
ATOM 1813 C C . VAL A 1 231 ? -7.394 5.633 29.678 1.00 41.66 231 VAL A C 1
ATOM 1815 O O . VAL A 1 231 ? -8.439 5.290 30.219 1.00 41.66 231 VAL A O 1
ATOM 1818 N N . GLU A 1 232 ? -7.319 6.758 28.965 1.00 38.25 232 GLU A N 1
ATOM 1819 C CA . GLU A 1 232 ? -8.418 7.727 28.850 1.00 38.25 232 GLU A CA 1
ATOM 1820 C C . GLU A 1 232 ? -9.141 7.698 27.493 1.00 38.25 232 GLU A C 1
ATOM 1822 O O . GLU A 1 232 ? -10.171 8.355 27.337 1.00 38.25 232 GLU A O 1
ATOM 1827 N N . THR A 1 233 ? -8.633 6.971 26.487 1.00 38.94 233 THR A N 1
ATOM 1828 C CA . THR A 1 233 ? -9.129 7.102 25.110 1.00 38.94 233 THR A CA 1
ATOM 1829 C C . THR A 1 233 ? -9.165 5.784 24.319 1.00 38.94 233 THR A C 1
ATOM 1831 O O . THR A 1 233 ? -8.336 4.900 24.507 1.00 38.94 233 THR A O 1
ATOM 1834 N N . ALA A 1 234 ? -10.150 5.631 23.422 1.00 40.62 234 ALA A N 1
ATOM 1835 C CA . ALA A 1 234 ? -10.403 4.424 22.621 1.00 40.62 234 ALA A CA 1
ATOM 1836 C C . ALA A 1 234 ? -9.319 4.176 21.543 1.00 40.62 234 ALA A C 1
ATOM 1838 O O . ALA A 1 234 ? -9.557 4.345 20.347 1.00 40.62 234 ALA A O 1
ATOM 1839 N N . PHE A 1 235 ? -8.107 3.805 21.956 1.00 40.47 235 PHE A N 1
ATOM 1840 C CA . PHE A 1 235 ? -6.938 3.686 21.085 1.00 40.47 235 PHE A CA 1
ATOM 1841 C C . PHE A 1 235 ? -6.351 2.267 21.090 1.00 40.47 235 PHE A C 1
ATOM 1843 O O . PHE A 1 235 ? -5.773 1.844 22.088 1.00 40.47 235 PHE A O 1
ATOM 1850 N N . ASP A 1 236 ? -6.447 1.561 19.955 1.00 45.16 236 ASP A N 1
ATOM 1851 C CA . ASP A 1 236 ? -5.873 0.221 19.766 1.00 45.16 236 ASP A CA 1
ATOM 1852 C C . ASP A 1 236 ? -4.652 0.293 18.827 1.00 45.16 236 ASP A C 1
ATOM 1854 O O . ASP A 1 236 ? -4.785 0.377 17.599 1.00 45.16 236 ASP A O 1
ATOM 1858 N N . VAL A 1 237 ? -3.441 0.205 19.390 1.00 50.00 237 VAL A N 1
ATOM 1859 C CA . VAL A 1 237 ? -2.205 0.006 18.610 1.00 50.00 237 VAL A CA 1
ATOM 1860 C C . VAL A 1 237 ? -1.855 -1.472 18.599 1.00 50.00 237 VAL A C 1
ATOM 1862 O O . VAL A 1 237 ? -1.533 -2.049 19.636 1.00 50.00 237 VAL A O 1
ATOM 1865 N N . GLU A 1 238 ? -1.858 -2.083 17.416 1.00 52.91 238 GLU A N 1
ATOM 1866 C CA . GLU A 1 238 ? -1.371 -3.451 17.245 1.00 52.91 238 GLU A CA 1
ATOM 1867 C C . GLU A 1 238 ? 0.055 -3.425 16.683 1.00 52.91 238 GLU A C 1
ATOM 1869 O O . GLU A 1 238 ? 0.305 -3.008 15.546 1.00 52.91 238 GLU A O 1
ATOM 1874 N N . PHE A 1 239 ? 1.009 -3.919 17.472 1.00 48.19 239 PHE A N 1
ATOM 1875 C CA . PHE A 1 239 ? 2.358 -4.183 16.982 1.00 48.19 239 PHE A CA 1
ATOM 1876 C C . PHE A 1 239 ? 2.387 -5.525 16.250 1.00 48.19 239 PHE A C 1
ATOM 1878 O O . PHE A 1 239 ? 2.307 -6.594 16.858 1.00 48.19 239 PHE A O 1
ATOM 1885 N N . VAL A 1 240 ? 2.505 -5.481 14.921 1.00 46.09 240 VAL A N 1
ATOM 1886 C CA . VAL A 1 240 ? 2.457 -6.686 14.082 1.00 46.09 240 VAL A CA 1
ATOM 1887 C C . VAL A 1 240 ? 3.870 -7.227 13.854 1.00 46.09 240 VAL A C 1
ATOM 1889 O O . VAL A 1 240 ? 4.680 -6.629 13.133 1.00 46.09 240 VAL A O 1
ATOM 1892 N N . ARG A 1 241 ? 4.158 -8.405 14.429 1.00 39.91 241 ARG A N 1
ATOM 1893 C CA . ARG A 1 241 ? 5.347 -9.210 14.094 1.00 39.91 241 ARG A CA 1
ATOM 1894 C C . ARG A 1 241 ? 5.213 -9.816 12.693 1.00 39.91 241 ARG A C 1
ATOM 1896 O O . ARG A 1 241 ? 4.115 -10.146 12.246 1.00 39.91 241 ARG A O 1
ATOM 1903 N N . ARG A 1 242 ? 6.339 -9.996 11.987 1.00 38.31 242 ARG A N 1
ATOM 1904 C CA . ARG A 1 242 ? 6.384 -10.672 10.674 1.00 38.31 242 ARG A CA 1
ATOM 1905 C C . ARG A 1 242 ? 5.926 -12.131 10.803 1.00 38.31 242 ARG A C 1
ATOM 1907 O O . ARG A 1 242 ? 6.748 -13.017 11.002 1.00 38.31 242 ARG A O 1
ATOM 1914 N N . ASN A 1 243 ? 4.645 -12.393 10.571 1.00 36.16 243 ASN A N 1
ATOM 1915 C CA . ASN A 1 243 ? 4.137 -13.743 10.347 1.00 36.16 243 ASN A CA 1
ATOM 1916 C C . ASN A 1 243 ? 3.916 -13.927 8.844 1.00 36.16 243 ASN A C 1
ATOM 1918 O O . ASN A 1 243 ? 2.985 -13.384 8.255 1.00 36.16 243 ASN A O 1
ATOM 1922 N N . THR A 1 244 ? 4.843 -14.636 8.198 1.00 32.56 244 THR A N 1
ATOM 1923 C CA . THR A 1 244 ? 4.770 -14.932 6.762 1.00 32.56 244 THR A CA 1
ATOM 1924 C C . THR A 1 244 ? 4.153 -16.314 6.579 1.00 32.56 244 THR A C 1
ATOM 1926 O O . THR A 1 244 ? 4.714 -17.296 7.056 1.00 32.56 244 THR A O 1
ATOM 1929 N N . VAL A 1 245 ? 3.041 -16.401 5.850 1.00 29.64 245 VAL A N 1
ATOM 1930 C CA . VAL A 1 245 ? 2.593 -17.656 5.236 1.00 29.64 245 VAL A CA 1
ATOM 1931 C C . VAL A 1 245 ? 2.932 -17.549 3.757 1.00 29.64 245 VAL A C 1
ATOM 1933 O O . VAL A 1 245 ? 2.245 -16.878 2.997 1.00 29.64 245 VAL A O 1
ATOM 1936 N N . SER A 1 246 ? 4.044 -18.153 3.354 1.00 28.47 246 SER A N 1
ATOM 1937 C CA . SER A 1 246 ? 4.416 -18.275 1.947 1.00 28.47 246 SER A CA 1
ATOM 1938 C C . SER A 1 246 ? 3.660 -19.452 1.339 1.00 28.47 246 SER A C 1
ATOM 1940 O O . SER A 1 246 ? 3.893 -20.596 1.728 1.00 28.47 246 SER A O 1
ATOM 1942 N N . ILE A 1 247 ? 2.760 -19.180 0.396 1.00 31.03 247 ILE A N 1
ATOM 1943 C CA . ILE A 1 247 ? 2.154 -20.215 -0.444 1.00 31.03 247 ILE A CA 1
ATOM 1944 C C . ILE A 1 247 ? 3.122 -20.446 -1.611 1.00 31.03 247 ILE A C 1
ATOM 1946 O O . ILE A 1 247 ? 3.092 -19.717 -2.596 1.00 31.03 247 ILE A O 1
ATOM 1950 N N . SER A 1 248 ? 4.032 -21.411 -1.468 1.00 28.67 248 SER A N 1
ATOM 1951 C CA . SER A 1 248 ? 4.912 -21.870 -2.551 1.00 28.67 248 SER A CA 1
ATOM 1952 C C . SER A 1 248 ? 4.431 -23.218 -3.087 1.00 28.67 248 SER A C 1
ATOM 1954 O O . SER A 1 248 ? 4.046 -24.090 -2.308 1.00 28.67 248 SER A O 1
ATOM 1956 N N . GLU A 1 249 ? 4.467 -23.389 -4.409 1.00 30.62 249 GLU A N 1
ATOM 1957 C CA . GLU A 1 249 ? 4.234 -24.668 -5.087 1.00 30.62 249 GLU A CA 1
ATOM 1958 C C . GLU A 1 249 ? 5.332 -25.678 -4.698 1.00 30.62 249 GLU A C 1
ATOM 1960 O O . GLU A 1 249 ? 6.375 -25.740 -5.338 1.00 30.62 249 GLU A O 1
ATOM 1965 N N . GLU A 1 250 ? 5.116 -26.485 -3.659 1.00 25.00 250 GLU A N 1
ATOM 1966 C CA . GLU A 1 250 ? 5.778 -27.789 -3.539 1.00 25.00 250 GLU A CA 1
ATOM 1967 C C . GLU A 1 250 ? 4.716 -28.881 -3.340 1.00 25.00 250 GLU A C 1
ATOM 1969 O O . GLU A 1 250 ? 3.907 -28.795 -2.407 1.00 25.00 250 GLU A O 1
ATOM 1974 N N . PRO A 1 251 ? 4.690 -29.927 -4.186 1.00 30.03 251 PRO A N 1
ATOM 1975 C CA . PRO A 1 251 ? 3.867 -31.090 -3.932 1.00 30.03 251 PRO A CA 1
ATOM 1976 C C . PRO A 1 251 ? 4.494 -31.906 -2.794 1.00 30.03 251 PRO A C 1
ATOM 1978 O O . PRO A 1 251 ? 5.644 -32.327 -2.865 1.00 30.03 251 PRO A O 1
ATOM 1981 N N . SER A 1 252 ? 3.692 -32.187 -1.766 1.00 31.97 252 SER A N 1
ATOM 1982 C CA . SER A 1 252 ? 3.939 -33.161 -0.689 1.00 31.97 252 SER A CA 1
ATOM 1983 C C . SER A 1 252 ? 4.995 -32.819 0.384 1.00 31.97 252 SER A C 1
ATOM 1985 O O . SER A 1 252 ? 6.115 -33.310 0.383 1.00 31.97 252 SER A O 1
ATOM 1987 N N . ARG A 1 253 ? 4.570 -32.119 1.449 1.00 26.23 253 ARG A N 1
ATOM 1988 C CA . ARG A 1 253 ? 4.881 -32.514 2.844 1.00 26.23 253 ARG A CA 1
ATOM 1989 C C . ARG A 1 253 ? 4.043 -31.717 3.841 1.00 26.23 253 ARG A C 1
ATOM 1991 O O . ARG A 1 253 ? 4.164 -30.501 3.953 1.00 26.23 253 ARG A O 1
ATOM 1998 N N . LYS A 1 254 ? 3.211 -32.421 4.617 1.00 31.36 254 LYS A N 1
ATOM 1999 C CA . LYS A 1 254 ? 2.520 -31.877 5.795 1.00 31.36 254 LYS A CA 1
ATOM 2000 C C . LYS A 1 254 ? 3.567 -31.357 6.792 1.00 31.36 254 LYS A C 1
ATOM 2002 O O . LYS A 1 254 ? 4.136 -32.147 7.538 1.00 31.36 254 LYS A O 1
ATOM 2007 N N . LYS A 1 255 ? 3.807 -30.045 6.842 1.00 26.48 255 LYS A N 1
ATOM 2008 C CA . LYS A 1 255 ? 4.462 -29.400 7.989 1.00 26.48 255 LYS A CA 1
ATOM 2009 C C . LYS A 1 255 ? 3.391 -28.736 8.849 1.00 26.48 255 LYS A C 1
ATOM 2011 O O . LYS A 1 255 ? 2.786 -27.742 8.458 1.00 26.48 255 LYS A O 1
ATOM 2016 N N . LYS A 1 256 ? 3.130 -29.331 10.018 1.00 32.03 256 LYS A N 1
ATOM 2017 C CA . LYS A 1 256 ? 2.400 -28.686 11.115 1.00 32.03 256 LYS A CA 1
ATOM 2018 C C . LYS A 1 256 ? 3.243 -27.496 11.580 1.00 32.03 256 LYS A C 1
ATOM 2020 O O . LYS A 1 256 ? 4.259 -27.708 12.229 1.00 32.03 256 LYS A O 1
ATOM 2025 N N . ASN A 1 257 ? 2.824 -26.275 11.268 1.00 27.70 257 ASN A N 1
ATOM 2026 C CA . ASN A 1 257 ? 3.423 -25.072 11.840 1.00 27.70 257 ASN A CA 1
ATOM 2027 C C . ASN A 1 257 ? 2.439 -24.478 12.849 1.00 27.70 257 ASN A C 1
ATOM 2029 O O . ASN A 1 257 ? 1.430 -23.879 12.483 1.00 27.70 257 ASN A O 1
ATOM 2033 N N . THR A 1 258 ? 2.722 -24.683 14.131 1.00 24.77 258 THR A N 1
ATOM 2034 C CA . THR A 1 258 ? 2.048 -24.008 15.239 1.00 24.77 258 THR A CA 1
ATOM 2035 C C . THR A 1 258 ? 2.492 -22.542 15.270 1.00 24.77 258 THR A C 1
ATOM 2037 O O . THR A 1 258 ? 3.658 -22.236 15.508 1.00 24.77 258 THR A O 1
ATOM 2040 N N . CYS A 1 259 ? 1.566 -21.614 15.006 1.00 25.05 259 CYS A N 1
ATOM 2041 C CA . CYS A 1 259 ? 1.797 -20.182 15.204 1.00 25.05 259 CYS A CA 1
ATOM 2042 C C . CYS A 1 259 ? 1.867 -19.880 16.706 1.00 25.05 259 CYS A C 1
ATOM 2044 O O . CYS A 1 259 ? 0.847 -19.909 17.395 1.00 25.05 259 CYS A O 1
ATOM 2046 N N . LYS A 1 260 ? 3.058 -19.553 17.216 1.00 21.91 260 LYS A N 1
ATOM 2047 C CA . LYS A 1 260 ? 3.181 -18.857 18.499 1.00 21.91 260 LYS A CA 1
ATOM 2048 C C . LYS A 1 260 ? 2.881 -17.382 18.258 1.00 21.91 260 LYS A C 1
ATOM 2050 O O . LYS A 1 260 ? 3.635 -16.687 17.583 1.00 21.91 260 LYS A O 1
ATOM 2055 N N . HIS A 1 261 ? 1.744 -16.940 18.772 1.00 29.45 261 HIS A N 1
ATOM 2056 C CA . HIS A 1 261 ? 1.328 -15.552 18.718 1.00 29.45 261 HIS A CA 1
ATOM 2057 C C . HIS A 1 261 ? 1.856 -14.824 19.955 1.00 29.45 261 HIS A C 1
ATOM 2059 O O . HIS A 1 261 ? 1.703 -15.309 21.072 1.00 29.45 261 HIS A O 1
ATOM 2065 N N . SER A 1 262 ? 2.450 -13.652 19.764 1.00 24.08 262 SER A N 1
ATOM 2066 C CA . SER A 1 262 ? 2.602 -12.670 20.835 1.00 24.08 262 SER A CA 1
ATOM 2067 C C . SER A 1 262 ? 1.918 -11.415 20.330 1.00 24.08 262 SER A C 1
ATOM 2069 O O . SER A 1 262 ? 2.455 -10.719 19.472 1.00 24.08 262 SER A O 1
ATOM 2071 N N . PHE A 1 263 ? 0.687 -11.213 20.783 1.00 29.02 263 PHE A N 1
ATOM 2072 C CA . PHE A 1 263 ? -0.044 -9.978 20.575 1.00 29.02 263 PHE A CA 1
ATOM 2073 C C . PHE A 1 263 ? 0.245 -9.086 21.776 1.00 29.02 263 PHE A C 1
ATOM 2075 O O . PHE A 1 263 ? 0.087 -9.532 22.909 1.00 29.02 263 PHE A O 1
ATOM 2082 N N . VAL A 1 264 ? 0.639 -7.841 21.540 1.00 26.62 264 VAL A N 1
ATOM 2083 C CA . VAL A 1 264 ? 0.416 -6.792 22.534 1.00 26.62 264 VAL A CA 1
ATOM 2084 C C . VAL A 1 264 ? -0.817 -6.059 22.037 1.00 26.62 264 VAL A C 1
ATOM 2086 O O . VAL A 1 264 ? -0.728 -5.213 21.153 1.00 26.62 264 VAL A O 1
ATOM 2089 N N . VAL A 1 265 ? -1.981 -6.512 22.502 1.00 27.47 265 VAL A N 1
ATOM 2090 C CA . VAL A 1 265 ? -3.232 -5.774 22.344 1.00 27.47 265 VAL A CA 1
ATOM 2091 C C . VAL A 1 265 ? -3.306 -4.867 23.560 1.00 27.47 265 VAL A C 1
ATOM 2093 O O . VAL A 1 265 ? -3.581 -5.350 24.657 1.00 27.47 265 VAL A O 1
ATOM 2096 N N . ALA A 1 266 ? -3.044 -3.574 23.392 1.00 27.97 266 ALA A N 1
ATOM 2097 C CA . ALA A 1 266 ? -3.487 -2.595 24.377 1.00 27.97 266 ALA A CA 1
ATOM 2098 C C . ALA A 1 266 ? -4.993 -2.419 24.163 1.00 27.97 266 ALA A C 1
ATOM 2100 O O . ALA A 1 266 ? -5.420 -1.511 23.466 1.00 27.97 266 ALA A O 1
ATOM 2101 N N . LYS A 1 267 ? -5.782 -3.376 24.660 1.00 26.39 267 LYS A N 1
ATOM 2102 C CA . LYS A 1 267 ? -7.238 -3.301 24.610 1.00 26.39 267 LYS A CA 1
ATOM 2103 C C . LYS A 1 267 ? -7.652 -2.414 25.776 1.00 26.39 267 LYS A C 1
ATOM 2105 O O . LYS A 1 267 ? -7.611 -2.873 26.916 1.00 26.39 267 LYS A O 1
ATOM 2110 N N . CYS A 1 268 ? -8.046 -1.173 25.515 1.00 25.00 268 CYS A N 1
ATOM 2111 C CA . CYS A 1 268 ? -8.787 -0.408 26.514 1.00 25.00 268 CYS A CA 1
ATOM 2112 C C . CYS A 1 268 ? -10.204 -0.979 26.572 1.00 25.00 268 CYS A C 1
ATOM 2114 O O . CYS A 1 268 ? -11.097 -0.570 25.835 1.00 25.00 268 CYS A O 1
ATOM 2116 N N . LEU A 1 269 ? -10.378 -2.012 27.396 1.00 23.78 269 LEU A N 1
ATOM 2117 C CA . LEU A 1 269 ? -11.694 -2.415 27.867 1.00 23.78 269 LEU A CA 1
ATOM 2118 C C . LEU A 1 269 ? -12.096 -1.415 28.952 1.00 23.78 269 LEU A C 1
ATOM 2120 O O . LEU A 1 269 ? -11.491 -1.401 30.024 1.00 23.78 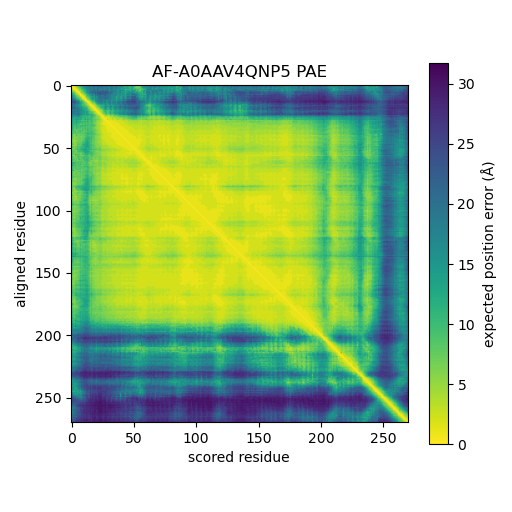269 LEU A O 1
ATOM 2124 N N . GLY A 1 270 ? -13.075 -0.572 28.629 1.00 25.27 270 GLY A N 1
ATOM 2125 C CA . GLY A 1 270 ? -14.029 -0.098 29.629 1.00 25.27 270 GLY A CA 1
ATOM 2126 C C . GLY A 1 270 ? -14.994 -1.221 29.976 1.00 25.27 270 GLY A C 1
ATOM 2127 O O . GLY A 1 270 ? -15.359 -1.974 29.040 1.00 25.27 270 GLY A O 1
#

Sequence (270 aa):
MVCTLKKLHFKLRAFSPQMKPFEGHLNGEDQDSLRRAVGRFKDICESARQKGVRILVDAECTYLNEGLSALTLGAVAAFNSHAPVVWNTYQCYLKAADHRVRSEMGLIVKQLGAHFGAKMVRGAYMLQERQRALQLGLPSPVCDDYSATCINYDKIVSFLLDKTGELGPRCQFIAATHNEHSIHLVIQKAINQVMLDAKRLGHHAQSIHLQISCQDGQIQKFHNKIEPHCVETAFDVEFVRRNTVSISEEPSRKKKNTCKHSFVVAKCLG

Radius of gyration: 19.72 Å; Cα contacts (8 Å, |Δi|>4): 390; chains: 1; bounding box: 39×49×57 Å

Secondary structure (DSSP, 8-state):
-EEEE-------S---TTPPP--SPPPHHHHHHHHHHHHHHHHHHHHHHHTT-EEEE----HHHHHHHHHHHHHHHHHH-SSS--EEEEEETTBTTHHHHHHHHHHIIIIIS-PPEEEEEE--S-HHHHHHHHHHHTPPPSB-SSHHHHHHH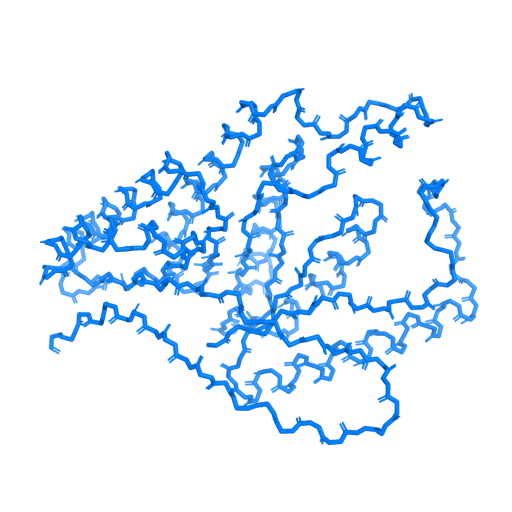HHHHHHHHHHHHHHHGGGEEEEEE---HHHHHHHHHHHHHHHHHHHHHHGGGPPPEEEEEE--HHHHHHHHHHHHHHHTTS-EEEEE------------S------------B-----

InterPro domains:
  IPR002872 Proline dehydrogenase domain [PF01619] (19-193)
  IPR015659 Proline oxidase family [PTHR13914] (24-192)
  IPR029041 FAD-linked oxidoreductase-like [SSF51730] (30-192)

Organism: Caerostris extrusa (NCBI:txid172846)

Solvent-accessible surface area (backbone atoms only — not comparable to full-atom values): 15439 Å² total; per-residue (Å²): 107,68,43,36,46,59,66,80,80,66,73,51,87,82,87,53,89,82,62,68,82,86,87,74,77,78,52,72,69,49,47,53,41,48,52,53,48,52,51,53,51,49,54,53,50,52,54,26,58,77,68,70,30,28,39,34,44,67,67,71,54,74,90,54,36,57,62,53,45,53,53,48,50,55,45,25,69,73,56,3,69,89,38,45,32,43,24,48,43,46,44,23,31,32,66,58,33,60,62,48,54,55,51,52,46,46,44,33,44,71,73,67,57,20,21,35,28,38,32,43,34,50,73,89,50,65,67,59,50,43,53,42,16,61,76,68,76,45,82,55,61,52,38,93,46,71,65,54,17,48,54,43,36,50,53,44,52,52,51,51,50,60,43,24,73,76,50,39,78,41,34,41,51,31,51,45,49,76,50,64,66,58,50,48,51,51,52,53,52,50,52,52,50,51,54,51,37,36,73,73,48,48,97,66,42,74,66,56,68,41,34,40,31,60,50,80,83,53,52,64,66,48,46,76,68,46,54,83,63,32,83,84,41,60,47,36,54,38,55,53,74,94,60,77,56,70,75,68,98,69,90,85,77,95,74,89,74,83,82,84,81,78,78,57,71,53,70,70,77,128

Mean predicted aligned error: 10.72 Å

Foldseek 3Di:
DEEEADDLPLPQPDDDLQDDQPPDDQDPVNVVSVVVSLVVVVVVLVVLLVVVYAYEYDDDDPSVVVVVVVSLLVSQLVRQQPAHRGEYEFALQFPCRLVVVVVSLCCSCPVSVGAYEYEYDNDDCQVSQVVSCVVVVHDRRGDPDPVSSVVSSLVNLLVLLVVCLVVPRSGAYEHEDQDPVSVVSNLVSNLVSQVVQCVVPPPPRGEREYEYEHDPVVVVVVCVVNVVSVQVTRYWYWHDDDDYDHPDDDPDDDDDDDDDDDIPTPGNDD

pLDDT: mean 74.09, std 23.91, range [21.91, 98.25]

Nearest PDB structures (foldseek):
  5ur2-assembly2_D  TM=6.601E-01  e=7.001E-10  Bdellovibrio bacteriovorus HD100
  5ur2-assembly1_B  TM=6.575E-01  e=8.380E-10  Bdellovibrio bacteriovorus HD100
  5ur2-assembly1_A  TM=6.544E-01  e=1.939E-09  Bdellovibrio bacteriovorus HD100
  5ur2-assembly2_C  TM=6.551E-01  e=1.939E-09  Bdellovibrio bacteriovorus HD100
  9c8b-assembly1_B  TM=7.522E-01  e=2.081E-07  Sinorhizobium meliloti SM11